Protein AF-A0A9N8K182-F1 (afdb_monomer_lite)

Radius of gyration: 30.55 Å; chains: 1; bounding box: 62×59×94 Å

pLDDT: mean 74.66, std 21.63, range [28.75, 97.12]

Organism: NCBI:txid2773714

Structure (mmCIF, N/CA/C/O backbone):
data_AF-A0A9N8K182-F1
#
_entry.id   AF-A0A9N8K182-F1
#
loop_
_atom_site.group_PDB
_atom_site.id
_atom_site.type_symbol
_atom_site.label_atom_id
_atom_site.label_alt_id
_atom_site.label_comp_id
_atom_site.label_asym_id
_atom_site.label_entity_id
_atom_site.label_seq_id
_atom_site.pdbx_PDB_ins_code
_atom_site.Cartn_x
_atom_site.Cartn_y
_atom_site.Cartn_z
_atom_site.occupancy
_atom_site.B_iso_or_equiv
_atom_site.auth_seq_id
_atom_site.auth_comp_id
_atom_site.auth_asym_id
_atom_site.auth_atom_id
_atom_site.pdbx_PDB_model_num
ATOM 1 N N . MET A 1 1 ? 34.445 -25.645 -55.937 1.00 39.97 1 MET A N 1
ATOM 2 C CA . MET A 1 1 ? 35.126 -24.345 -56.123 1.00 39.97 1 MET A CA 1
ATOM 3 C C . MET A 1 1 ? 34.094 -23.319 -56.564 1.00 39.97 1 MET A C 1
ATOM 5 O O . MET A 1 1 ? 33.182 -23.713 -57.274 1.00 39.97 1 MET A O 1
ATOM 9 N N . LEU A 1 2 ? 34.293 -22.061 -56.147 1.00 37.31 2 LEU A N 1
ATOM 10 C CA . LEU A 1 2 ? 33.486 -20.841 -56.355 1.00 37.31 2 LEU A CA 1
ATOM 11 C C . LEU A 1 2 ? 32.397 -20.542 -55.307 1.00 37.31 2 LEU A C 1
ATOM 13 O O . LEU A 1 2 ? 31.215 -20.822 -55.455 1.00 37.31 2 LEU A O 1
ATOM 17 N N . THR A 1 3 ? 32.888 -19.908 -54.243 1.00 40.84 3 THR A N 1
ATOM 18 C CA . THR A 1 3 ? 32.262 -18.841 -53.453 1.00 40.84 3 THR A CA 1
ATOM 19 C C . THR A 1 3 ? 31.632 -17.744 -54.318 1.00 40.84 3 THR A C 1
ATOM 21 O O . THR A 1 3 ? 32.256 -17.325 -55.290 1.00 40.84 3 THR A O 1
ATOM 24 N N . SER A 1 4 ? 30.501 -17.179 -53.883 1.00 43.41 4 SER A N 1
ATOM 25 C CA . SER A 1 4 ? 30.328 -15.718 -53.860 1.00 43.41 4 SER A CA 1
ATOM 26 C C . SER A 1 4 ? 29.138 -15.309 -52.994 1.00 43.41 4 SER A C 1
ATOM 28 O O . SER A 1 4 ? 27.995 -15.669 -53.261 1.00 43.41 4 SER A O 1
ATOM 30 N N . ALA A 1 5 ? 29.450 -14.555 -51.943 1.00 44.00 5 ALA A N 1
ATOM 31 C CA . ALA A 1 5 ? 28.513 -13.780 -51.150 1.00 44.00 5 ALA A CA 1
ATOM 32 C C . ALA A 1 5 ? 28.085 -12.534 -51.943 1.00 44.00 5 ALA A C 1
ATOM 34 O O . ALA A 1 5 ? 28.912 -11.929 -52.624 1.00 44.00 5 ALA A O 1
ATOM 35 N N . ALA A 1 6 ? 26.824 -12.124 -51.817 1.00 47.59 6 ALA A N 1
ATOM 36 C CA . ALA A 1 6 ? 26.372 -10.811 -52.257 1.00 47.59 6 ALA A CA 1
ATOM 37 C C . ALA A 1 6 ? 25.622 -10.124 -51.113 1.00 47.59 6 ALA A C 1
ATOM 39 O O . ALA A 1 6 ? 24.755 -10.694 -50.455 1.00 47.59 6 ALA A O 1
ATOM 40 N N . THR A 1 7 ? 26.079 -8.911 -50.858 1.00 50.62 7 THR A N 1
ATOM 41 C CA . THR A 1 7 ? 25.869 -8.051 -49.704 1.00 50.62 7 THR A CA 1
ATOM 42 C C . THR A 1 7 ? 24.590 -7.216 -49.784 1.00 50.62 7 THR A C 1
ATOM 44 O O . THR A 1 7 ? 24.064 -6.940 -50.857 1.00 50.62 7 THR A O 1
ATOM 47 N N . PHE A 1 8 ? 24.164 -6.780 -48.599 1.00 41.72 8 PHE A N 1
ATOM 48 C CA . PHE A 1 8 ? 23.136 -5.794 -48.262 1.00 41.72 8 PHE A CA 1
ATOM 49 C C . PHE A 1 8 ? 22.995 -4.584 -49.204 1.00 41.72 8 PHE A C 1
ATOM 51 O O . PHE A 1 8 ? 23.981 -3.990 -49.634 1.00 41.72 8 PHE A O 1
ATOM 58 N N . SER A 1 9 ? 21.753 -4.111 -49.354 1.00 40.81 9 SER A N 1
ATOM 59 C CA . SER A 1 9 ? 21.425 -2.688 -49.541 1.00 40.81 9 SER A CA 1
ATOM 60 C C . SER A 1 9 ? 20.006 -2.406 -49.030 1.00 40.81 9 SER A C 1
ATOM 62 O O . SER A 1 9 ? 19.021 -2.605 -49.734 1.00 40.81 9 SER A O 1
ATOM 64 N N . LEU A 1 10 ? 19.912 -1.967 -47.771 1.00 40.12 10 LEU A N 1
ATOM 65 C CA . LEU A 1 10 ? 18.719 -1.358 -47.178 1.00 40.12 10 LEU A CA 1
ATOM 66 C C . LEU A 1 10 ? 18.728 0.133 -47.538 1.00 40.12 10 LEU A C 1
ATOM 68 O O . LEU A 1 10 ? 19.527 0.897 -47.000 1.00 40.12 10 LEU A O 1
ATOM 72 N N . LEU A 1 11 ? 17.861 0.541 -48.463 1.00 43.84 11 LEU A N 1
ATOM 73 C CA . LEU A 1 11 ? 17.613 1.950 -48.764 1.00 43.84 11 LEU A CA 1
ATOM 74 C C . LEU A 1 11 ? 16.575 2.500 -47.781 1.00 43.84 11 LEU A C 1
ATOM 76 O O . LEU A 1 11 ? 15.385 2.207 -47.879 1.00 43.84 11 LEU A O 1
ATOM 80 N N . ALA A 1 12 ? 17.047 3.305 -46.831 1.00 37.75 12 ALA A N 1
ATOM 81 C CA . ALA A 1 12 ? 16.221 4.159 -45.992 1.00 37.75 12 ALA A CA 1
ATOM 82 C C . ALA A 1 12 ? 15.742 5.368 -46.812 1.00 37.75 12 ALA A C 1
ATOM 84 O O . ALA A 1 12 ? 16.551 6.181 -47.259 1.00 37.75 12 ALA A O 1
ATOM 85 N N . SER A 1 13 ? 14.429 5.494 -47.010 1.00 38.22 13 SER A N 1
ATOM 86 C CA . SER A 1 13 ? 13.810 6.711 -47.538 1.00 38.22 13 SER A CA 1
ATOM 87 C C . SER A 1 13 ? 13.359 7.574 -46.361 1.00 38.22 13 SER A C 1
ATOM 89 O O . SER A 1 13 ? 12.417 7.227 -45.651 1.00 38.22 13 SER A O 1
ATOM 91 N N . MET A 1 14 ? 14.071 8.676 -46.126 1.00 39.22 14 MET A N 1
ATOM 92 C CA . MET A 1 14 ? 13.625 9.761 -45.256 1.00 39.22 14 MET A CA 1
ATOM 93 C C . MET A 1 14 ? 12.966 10.819 -46.142 1.00 39.22 14 MET A C 1
ATOM 95 O O . MET A 1 14 ? 13.650 11.464 -46.935 1.00 39.22 14 MET A O 1
ATOM 99 N N . ALA A 1 15 ? 11.652 10.996 -46.024 1.00 41.59 15 ALA A N 1
ATOM 100 C CA . ALA A 1 15 ? 10.949 12.139 -46.597 1.00 41.59 15 ALA A CA 1
ATOM 101 C C . ALA A 1 15 ? 10.527 13.071 -45.457 1.00 41.59 15 ALA A C 1
ATOM 103 O O . ALA A 1 15 ? 9.829 12.669 -44.527 1.00 41.59 15 ALA A O 1
ATOM 104 N N . ALA A 1 16 ? 11.040 14.297 -45.522 1.00 38.47 16 ALA A N 1
ATOM 105 C CA . ALA A 1 16 ? 10.861 15.351 -44.542 1.00 38.47 16 ALA A CA 1
ATOM 106 C C . ALA A 1 16 ? 9.470 16.004 -44.618 1.00 38.47 16 ALA A C 1
ATOM 108 O O . ALA A 1 16 ? 8.786 15.974 -45.639 1.00 38.47 16 ALA A O 1
ATOM 109 N N . ALA A 1 17 ? 9.110 16.606 -43.489 1.00 34.34 17 ALA A N 1
ATOM 110 C CA . ALA A 1 17 ? 7.866 17.283 -43.171 1.00 34.34 17 ALA A CA 1
ATOM 111 C C . ALA A 1 17 ? 7.482 18.423 -44.133 1.00 34.34 17 ALA A C 1
ATOM 113 O O . ALA A 1 17 ? 8.319 19.231 -44.531 1.00 34.34 17 ALA A O 1
ATOM 114 N N . ALA A 1 18 ? 6.179 18.546 -44.398 1.00 35.34 18 ALA A N 1
ATOM 115 C CA . ALA A 1 18 ? 5.560 19.773 -44.884 1.00 35.34 18 ALA A CA 1
ATOM 116 C C . ALA A 1 18 ? 4.906 20.493 -43.694 1.00 35.34 18 ALA A C 1
ATOM 118 O O . ALA A 1 18 ? 3.993 19.967 -43.058 1.00 35.34 18 ALA A O 1
ATOM 119 N N . ALA A 1 19 ? 5.410 21.684 -43.379 1.00 33.78 19 ALA A N 1
ATOM 120 C CA . ALA A 1 19 ? 4.859 22.572 -42.367 1.00 33.78 19 ALA A CA 1
ATOM 121 C C . ALA A 1 19 ? 3.597 23.268 -42.903 1.00 33.78 19 ALA A C 1
ATOM 123 O O . ALA A 1 19 ? 3.654 23.947 -43.927 1.00 33.78 19 ALA A O 1
ATOM 124 N N . VAL A 1 20 ? 2.474 23.143 -42.195 1.00 31.42 20 VAL A N 1
ATOM 125 C CA . VAL A 1 20 ? 1.304 24.014 -42.371 1.00 31.42 20 VAL A CA 1
ATOM 126 C C . VAL A 1 20 ? 1.375 25.083 -41.284 1.00 31.42 20 VAL A C 1
ATOM 128 O O . VAL A 1 20 ? 1.134 24.810 -40.112 1.00 31.42 20 VAL A O 1
ATOM 131 N N . GLN A 1 21 ? 1.762 26.300 -41.668 1.00 37.97 21 GLN A N 1
ATOM 132 C CA . GLN A 1 21 ? 1.673 27.484 -40.816 1.00 37.97 21 GLN A CA 1
ATOM 133 C C . GLN A 1 21 ? 0.276 28.098 -40.935 1.00 37.97 21 GLN A C 1
ATOM 135 O O . GLN A 1 21 ? -0.005 28.799 -41.900 1.00 37.97 21 GLN A O 1
ATOM 140 N N . THR A 1 22 ? -0.554 27.899 -39.915 1.00 34.19 22 THR A N 1
ATOM 141 C CA . THR A 1 22 ? -1.569 28.874 -39.482 1.00 34.19 22 THR A CA 1
ATOM 142 C C . THR A 1 22 ? -1.806 28.666 -37.985 1.00 34.19 22 THR A C 1
ATOM 144 O O . THR A 1 22 ? -2.497 27.712 -37.625 1.00 34.19 22 THR A O 1
ATOM 147 N N . PRO A 1 23 ? -1.241 29.491 -37.085 1.00 38.25 23 PRO A N 1
ATOM 148 C CA . PRO A 1 23 ? -1.643 29.455 -35.688 1.00 38.25 23 PRO A CA 1
ATOM 149 C C . PRO A 1 23 ? -3.050 30.054 -35.580 1.00 38.25 23 PRO A C 1
ATOM 151 O O . PRO A 1 23 ? -3.255 31.233 -35.870 1.00 38.25 23 PRO A O 1
ATOM 154 N N . GLN A 1 24 ? -4.031 29.238 -35.191 1.00 35.66 24 GLN A N 1
ATOM 155 C CA . GLN A 1 24 ? -5.298 29.770 -34.704 1.00 35.66 24 GLN A CA 1
ATOM 156 C C . GLN A 1 24 ? -5.023 30.526 -33.403 1.00 35.66 24 GLN A C 1
ATOM 158 O O . GLN A 1 24 ? -4.407 30.004 -32.476 1.00 35.66 24 GLN A O 1
ATOM 163 N N . GLN A 1 25 ? -5.445 31.784 -33.379 1.00 34.16 25 GLN A N 1
ATOM 164 C CA . GLN A 1 25 ? -5.372 32.668 -32.229 1.00 34.16 25 GLN A CA 1
ATOM 165 C C . GLN A 1 25 ? -6.262 32.095 -31.119 1.00 34.16 25 GLN A C 1
ATOM 167 O O . GLN A 1 25 ? -7.485 32.061 -31.255 1.00 34.16 25 GLN A O 1
ATOM 172 N N . LEU A 1 26 ? -5.641 31.589 -30.052 1.00 28.75 26 LEU A N 1
ATOM 173 C CA . LEU A 1 26 ? -6.352 31.034 -28.906 1.00 28.75 26 LEU A CA 1
ATOM 174 C C . LEU A 1 26 ? -6.934 32.190 -28.083 1.00 28.75 26 LEU A C 1
ATOM 176 O O . LEU A 1 26 ? -6.225 33.121 -27.699 1.00 28.75 26 LEU A O 1
ATOM 180 N N . LEU A 1 27 ? -8.250 32.138 -27.892 1.00 31.20 27 LEU A N 1
ATOM 181 C CA . LEU A 1 27 ? -9.024 33.045 -27.054 1.00 31.20 27 LEU A CA 1
ATOM 182 C C . LEU A 1 27 ? -8.486 33.027 -25.619 1.00 31.20 27 LEU A C 1
ATOM 184 O O . LEU A 1 27 ? -8.246 31.967 -25.047 1.00 31.20 27 LEU A O 1
ATOM 188 N N . VAL A 1 28 ? -8.327 34.227 -25.064 1.00 40.28 28 VAL A N 1
ATOM 189 C CA . VAL A 1 28 ? -7.987 34.502 -23.667 1.00 40.28 28 VAL A CA 1
ATOM 190 C C . VAL A 1 28 ? -8.905 33.707 -22.733 1.00 40.28 28 VAL A C 1
ATOM 192 O O . VAL A 1 28 ? -10.124 33.866 -22.787 1.00 40.28 28 VAL A O 1
ATOM 195 N N . GLN A 1 29 ? -8.317 32.900 -21.852 1.00 34.41 29 GLN A N 1
ATOM 196 C CA . GLN A 1 29 ? -8.940 32.496 -20.596 1.00 34.41 29 GLN A CA 1
ATOM 197 C C . GLN A 1 29 ? -8.034 32.953 -19.456 1.00 34.41 29 GLN A C 1
ATOM 199 O O . GLN A 1 29 ? -6.994 32.357 -19.189 1.00 34.41 29 GLN A O 1
ATOM 204 N N . ASP A 1 30 ? -8.451 34.041 -18.809 1.00 37.00 30 ASP A N 1
ATOM 205 C CA . ASP A 1 30 ? -8.067 34.361 -17.439 1.00 37.00 30 ASP A CA 1
ATOM 206 C C . ASP A 1 30 ? -8.660 33.282 -16.524 1.00 37.00 30 ASP A C 1
ATOM 208 O O . ASP A 1 30 ? -9.803 33.354 -16.079 1.00 37.00 30 ASP A O 1
ATOM 212 N N . ALA A 1 31 ? -7.872 32.245 -16.287 1.00 37.69 31 ALA A N 1
ATOM 213 C CA . ALA A 1 31 ? -7.931 31.433 -15.090 1.00 37.69 31 ALA A CA 1
ATOM 214 C C . ALA A 1 31 ? -6.478 31.087 -14.789 1.00 37.69 31 ALA A C 1
ATOM 216 O O . ALA A 1 31 ? -5.822 30.404 -15.576 1.00 37.69 31 ALA A O 1
ATOM 217 N N . THR A 1 32 ? -5.944 31.617 -13.695 1.00 44.97 32 THR A N 1
ATOM 218 C CA . THR A 1 32 ? -4.599 31.308 -13.213 1.00 44.97 32 THR A CA 1
ATOM 219 C C . THR A 1 32 ? -4.591 29.858 -12.731 1.00 44.97 32 THR A C 1
ATOM 221 O O . THR A 1 32 ? -4.657 29.579 -11.541 1.00 44.97 32 THR A O 1
ATOM 224 N N . ILE A 1 33 ? -4.581 28.909 -13.668 1.00 46.41 33 ILE A N 1
ATOM 225 C CA . ILE A 1 33 ? -4.287 27.511 -13.382 1.00 46.41 33 ILE A CA 1
ATOM 226 C C . ILE A 1 33 ? -2.858 27.519 -12.833 1.00 46.41 33 ILE A C 1
ATOM 228 O O . ILE A 1 33 ? -1.970 28.030 -13.531 1.00 46.41 33 ILE A O 1
ATOM 232 N N . PRO A 1 34 ? -2.603 27.015 -11.610 1.00 54.41 34 PRO A N 1
ATOM 233 C CA . PRO A 1 34 ? -1.243 26.867 -11.122 1.00 54.41 34 PRO A CA 1
ATOM 234 C C . PRO A 1 34 ? -0.515 25.943 -12.095 1.00 54.41 34 PRO A C 1
ATOM 236 O O . PRO A 1 34 ? -0.718 24.732 -12.135 1.00 54.41 34 PRO A O 1
ATOM 239 N N . THR A 1 35 ? 0.274 26.549 -12.977 1.00 54.84 35 THR A N 1
ATOM 240 C CA . THR A 1 35 ? 1.025 25.813 -13.979 1.00 54.84 35 THR A CA 1
ATOM 241 C C . THR A 1 35 ? 2.219 25.238 -13.249 1.00 54.84 35 THR A C 1
ATOM 243 O O . THR A 1 35 ? 3.128 25.971 -12.858 1.00 54.84 35 THR A O 1
ATOM 246 N N . ILE A 1 36 ? 2.187 23.931 -13.010 1.00 61.62 36 ILE A N 1
ATOM 247 C CA . ILE A 1 36 ? 3.278 23.227 -12.346 1.00 61.62 36 ILE A CA 1
ATOM 248 C C . ILE A 1 36 ? 4.496 23.344 -13.248 1.00 61.62 36 ILE A C 1
ATOM 250 O O . ILE A 1 36 ? 4.494 22.886 -14.395 1.00 61.62 36 ILE A O 1
ATOM 254 N N . ASN A 1 37 ? 5.538 23.990 -12.740 1.00 61.47 37 ASN A N 1
ATOM 255 C CA . ASN A 1 37 ? 6.778 24.095 -13.476 1.00 61.47 37 ASN A CA 1
ATOM 256 C C . ASN A 1 37 ? 7.479 22.733 -13.441 1.00 61.47 37 ASN A C 1
ATOM 258 O O . ASN A 1 37 ? 8.213 22.440 -12.506 1.00 61.47 37 ASN A O 1
ATOM 262 N N . GLN A 1 38 ? 7.266 21.907 -14.468 1.00 61.66 38 GLN A N 1
ATOM 263 C CA . GLN A 1 38 ? 7.827 20.552 -14.576 1.00 61.66 38 GLN A CA 1
ATOM 264 C C . GLN A 1 38 ? 9.366 20.496 -14.476 1.00 61.66 38 GLN A C 1
ATOM 266 O O . GLN A 1 38 ? 9.931 19.411 -14.374 1.00 61.66 38 GLN A O 1
ATOM 271 N N . THR A 1 39 ? 10.065 21.640 -14.481 1.00 60.00 39 THR A N 1
ATOM 272 C CA . THR A 1 39 ? 11.509 21.715 -14.213 1.00 60.00 39 THR A CA 1
ATOM 273 C C . THR A 1 39 ? 11.890 21.423 -12.761 1.00 60.00 39 THR A C 1
ATOM 275 O O . THR A 1 39 ? 13.080 21.304 -12.484 1.00 60.00 39 THR A O 1
ATOM 278 N N . THR A 1 40 ? 10.935 21.368 -11.828 1.00 68.44 40 THR A N 1
ATOM 279 C CA . THR A 1 40 ? 11.200 21.052 -10.414 1.00 68.44 40 THR A CA 1
ATOM 280 C C . THR A 1 40 ? 11.490 19.576 -10.179 1.00 68.44 40 THR A C 1
ATOM 282 O O . THR A 1 40 ? 12.119 19.237 -9.184 1.00 68.44 40 THR A O 1
ATOM 285 N N . PHE A 1 41 ? 11.067 18.700 -11.090 1.00 82.25 41 PHE A N 1
ATOM 286 C CA . PHE A 1 41 ? 11.187 17.263 -10.904 1.00 82.25 41 PHE A CA 1
ATOM 287 C C . PHE A 1 41 ? 12.431 16.682 -11.570 1.00 82.25 41 PHE A C 1
ATOM 289 O O . PHE A 1 41 ? 12.888 17.154 -12.619 1.00 82.25 41 PHE A O 1
ATOM 296 N N . ARG A 1 42 ? 12.959 15.590 -11.003 1.00 83.06 42 ARG A N 1
ATOM 297 C CA . ARG A 1 42 ? 14.050 14.843 -11.630 1.00 83.06 42 ARG A CA 1
ATOM 298 C C . ARG A 1 42 ? 13.605 14.358 -13.005 1.00 83.06 42 ARG A C 1
ATOM 300 O O . ARG A 1 42 ? 12.561 13.725 -13.133 1.00 83.06 42 ARG A O 1
ATOM 307 N N . LYS A 1 43 ? 14.412 14.610 -14.035 1.00 84.94 43 LYS A N 1
ATOM 308 C CA . LYS A 1 43 ? 14.126 14.155 -15.399 1.00 84.94 43 LYS A CA 1
ATOM 309 C C . LYS A 1 43 ? 14.744 12.786 -15.673 1.00 84.94 43 LYS A C 1
ATOM 311 O O . LYS A 1 43 ? 15.943 12.592 -15.455 1.00 84.94 43 LYS A O 1
ATOM 316 N N . PHE A 1 44 ? 13.956 11.859 -16.205 1.00 87.00 44 PHE A N 1
ATOM 317 C CA . PHE A 1 44 ? 14.409 10.538 -16.628 1.00 87.00 44 PHE A CA 1
ATOM 318 C C . PHE A 1 44 ? 14.593 10.491 -18.145 1.00 87.00 44 PHE A C 1
ATOM 320 O O . PHE A 1 44 ? 13.779 10.992 -18.917 1.00 87.00 44 PHE A O 1
ATOM 327 N N . ALA A 1 45 ? 15.651 9.819 -18.605 1.00 86.38 45 ALA A N 1
ATOM 328 C CA . ALA A 1 45 ? 15.976 9.749 -20.032 1.00 86.38 45 ALA A CA 1
ATOM 329 C C . ALA A 1 45 ? 14.862 9.113 -20.887 1.00 86.38 45 ALA A C 1
ATOM 331 O O . ALA A 1 45 ? 14.785 9.375 -22.088 1.00 86.38 45 ALA A O 1
ATOM 332 N N . ILE A 1 46 ? 14.017 8.265 -20.287 1.00 87.25 46 ILE A N 1
ATOM 333 C CA . ILE A 1 46 ? 12.908 7.595 -20.974 1.00 87.25 46 ILE A CA 1
ATOM 334 C C . ILE A 1 46 ? 11.699 8.503 -21.228 1.00 87.25 46 ILE A C 1
ATOM 336 O O . ILE A 1 46 ? 10.918 8.203 -22.126 1.00 87.25 46 ILE A O 1
ATOM 340 N N . GLU A 1 47 ? 11.566 9.621 -20.513 1.00 85.94 47 GLU A N 1
ATOM 341 C CA . GLU A 1 47 ? 10.460 10.577 -20.687 1.00 85.94 47 GLU A CA 1
ATOM 342 C C . GLU A 1 47 ? 10.530 11.299 -22.034 1.00 85.94 47 GLU A C 1
ATOM 344 O O . GLU A 1 47 ? 9.520 11.435 -22.718 1.00 85.94 47 GLU A O 1
ATOM 349 N N . ASP A 1 48 ? 11.738 11.646 -22.479 1.00 87.38 48 ASP A N 1
ATOM 350 C CA . ASP A 1 48 ? 11.972 12.313 -23.767 1.00 87.38 48 ASP A CA 1
ATOM 351 C C . ASP A 1 48 ? 11.934 11.357 -24.972 1.00 87.38 48 ASP A C 1
ATOM 353 O O . ASP A 1 48 ? 12.120 11.765 -26.124 1.00 87.38 48 ASP A O 1
ATOM 357 N N . MET A 1 49 ? 11.767 10.052 -24.742 1.00 91.00 49 MET A N 1
ATOM 358 C CA . MET A 1 49 ? 11.715 9.082 -25.829 1.00 91.00 49 MET A CA 1
ATOM 359 C C . MET A 1 49 ? 10.344 9.111 -26.506 1.00 91.00 49 MET A C 1
ATOM 361 O O . MET A 1 49 ? 9.306 9.085 -25.848 1.00 91.00 49 MET A O 1
ATOM 365 N N . SER A 1 50 ? 10.336 9.072 -27.841 1.00 92.31 50 SER A N 1
ATOM 366 C CA . SER A 1 50 ? 9.127 8.711 -28.585 1.00 92.31 50 SER A CA 1
ATOM 367 C C . SER A 1 50 ? 8.710 7.277 -28.251 1.00 92.31 50 SER A C 1
ATOM 369 O O . SER A 1 50 ? 9.545 6.460 -27.861 1.00 92.31 50 SER A O 1
ATOM 371 N N . ASP A 1 51 ? 7.445 6.924 -28.467 1.00 90.62 51 ASP A N 1
ATOM 372 C CA . ASP A 1 51 ? 6.942 5.590 -28.113 1.00 90.62 51 ASP A CA 1
ATOM 373 C C . ASP A 1 51 ? 7.696 4.449 -28.795 1.00 90.62 51 ASP A C 1
ATOM 375 O O . ASP A 1 51 ? 7.991 3.433 -28.167 1.00 90.62 51 ASP A O 1
ATOM 379 N N . ALA A 1 52 ? 8.066 4.619 -30.067 1.00 93.38 52 ALA A N 1
ATOM 380 C CA . ALA A 1 52 ? 8.866 3.631 -30.785 1.00 93.38 52 ALA A CA 1
ATOM 381 C C . ALA A 1 52 ? 10.255 3.456 -30.147 1.00 93.38 52 ALA A C 1
ATOM 383 O O . ALA A 1 52 ? 10.726 2.331 -29.973 1.00 93.38 52 ALA A O 1
ATOM 384 N N . LYS A 1 53 ? 10.892 4.566 -29.750 1.00 94.44 53 LYS A N 1
ATOM 385 C CA . LYS A 1 53 ? 12.200 4.552 -29.087 1.00 94.44 53 LYS A CA 1
ATOM 386 C C . LYS A 1 53 ? 12.105 3.945 -27.689 1.00 94.44 53 LYS A C 1
ATOM 388 O O . LYS A 1 53 ? 12.962 3.143 -27.329 1.00 94.44 53 LYS A O 1
ATOM 393 N N . PHE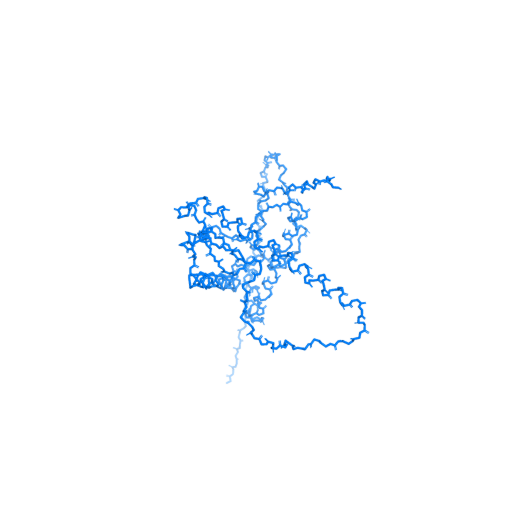 A 1 54 ? 11.051 4.265 -26.941 1.00 94.06 54 PHE A N 1
ATOM 394 C CA . PHE A 1 54 ? 10.788 3.678 -25.634 1.00 94.06 54 PHE A CA 1
ATOM 395 C C . PHE A 1 54 ? 10.580 2.167 -25.730 1.00 94.06 54 PHE A C 1
ATOM 397 O O . PHE A 1 54 ? 11.239 1.434 -25.007 1.00 94.06 54 PHE A O 1
ATOM 404 N N . ARG A 1 55 ? 9.742 1.675 -26.653 1.00 93.38 55 ARG A N 1
ATOM 405 C CA . ARG A 1 55 ? 9.509 0.228 -26.828 1.00 93.38 55 ARG A CA 1
ATOM 406 C C . ARG A 1 55 ? 10.792 -0.525 -27.181 1.00 93.38 55 ARG A C 1
ATOM 408 O O . ARG A 1 55 ? 11.046 -1.595 -26.631 1.00 93.38 55 ARG A O 1
ATOM 415 N N . LEU A 1 56 ? 11.619 0.044 -28.061 1.00 95.25 56 LEU A N 1
ATOM 416 C CA . LEU A 1 56 ? 12.922 -0.531 -28.393 1.00 95.25 56 LEU A CA 1
ATOM 417 C C . LEU A 1 56 ? 13.856 -0.545 -27.174 1.00 95.25 56 LEU A C 1
ATOM 419 O O . LEU A 1 56 ? 14.470 -1.570 -26.886 1.00 95.25 56 LEU A O 1
ATOM 423 N N . HIS A 1 57 ? 13.937 0.572 -26.444 1.00 94.44 57 HIS A N 1
ATOM 424 C CA . HIS A 1 57 ? 14.737 0.680 -25.226 1.00 94.44 57 HIS A CA 1
ATOM 425 C C . HIS A 1 57 ? 14.261 -0.298 -24.146 1.00 94.44 57 HIS A C 1
ATOM 427 O O . HIS A 1 57 ? 15.083 -0.969 -23.537 1.00 94.44 57 HIS A O 1
ATOM 433 N N . HIS A 1 58 ? 12.950 -0.402 -23.921 1.00 94.81 58 HIS A N 1
ATOM 434 C CA . HIS A 1 58 ? 12.310 -1.342 -22.998 1.00 94.81 58 HIS A CA 1
ATOM 435 C C . HIS A 1 58 ? 12.759 -2.771 -23.286 1.00 94.81 58 HIS A C 1
ATOM 437 O O . HIS A 1 58 ? 13.315 -3.429 -22.413 1.00 94.81 58 HIS A O 1
ATOM 443 N N . HIS A 1 59 ? 12.605 -3.219 -24.534 1.00 96.00 59 HIS A N 1
ATOM 444 C CA . HIS A 1 59 ? 13.007 -4.562 -24.938 1.00 96.00 59 HIS A CA 1
ATOM 445 C C . HIS A 1 59 ? 14.517 -4.790 -24.772 1.00 96.00 59 HIS A C 1
ATOM 447 O O . HIS A 1 59 ? 14.937 -5.811 -24.225 1.00 96.00 59 HIS A O 1
ATOM 453 N N . ALA A 1 60 ? 15.345 -3.842 -25.223 1.00 96.25 60 ALA A N 1
ATOM 454 C CA . ALA A 1 60 ? 16.799 -3.950 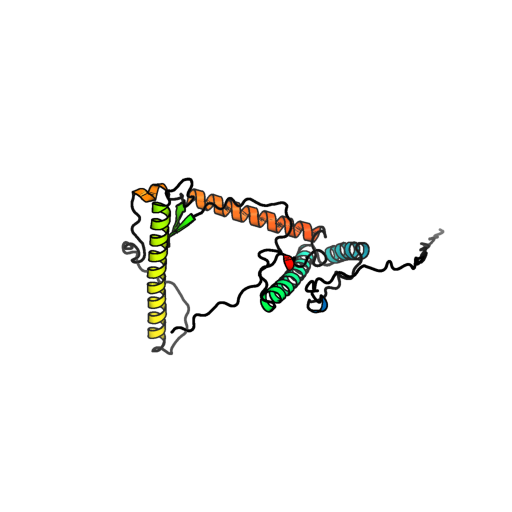-25.140 1.00 96.25 60 ALA A CA 1
ATOM 455 C C . ALA A 1 60 ? 17.301 -3.976 -23.686 1.00 96.25 60 ALA A C 1
ATOM 457 O O . ALA A 1 60 ? 18.086 -4.852 -23.329 1.00 96.25 60 ALA A O 1
ATOM 458 N N . ALA A 1 61 ? 16.819 -3.063 -22.840 1.00 94.50 61 ALA A N 1
ATOM 459 C CA . ALA A 1 61 ? 17.196 -2.970 -21.433 1.00 94.50 61 ALA A CA 1
ATOM 460 C C . ALA A 1 61 ? 16.732 -4.197 -20.640 1.00 94.50 61 ALA A C 1
ATOM 462 O O . ALA A 1 61 ? 17.528 -4.770 -19.901 1.00 94.50 61 ALA A O 1
ATOM 463 N N . LYS A 1 62 ? 15.489 -4.655 -20.850 1.00 95.88 62 LYS A N 1
ATOM 464 C CA . LYS A 1 62 ? 14.972 -5.883 -20.229 1.00 95.88 62 LYS A CA 1
ATOM 465 C C . LYS A 1 62 ? 15.818 -7.104 -20.607 1.00 95.88 62 LYS A C 1
ATOM 467 O O . LYS A 1 62 ? 16.179 -7.893 -19.742 1.00 95.88 62 LYS A O 1
ATOM 472 N N . THR A 1 63 ? 16.185 -7.231 -21.885 1.00 95.88 63 THR A N 1
ATOM 473 C CA . THR A 1 63 ? 17.027 -8.341 -22.371 1.00 95.88 63 THR A CA 1
ATOM 474 C C . THR A 1 63 ? 18.443 -8.290 -21.791 1.00 95.88 63 THR A C 1
ATOM 476 O O . THR A 1 63 ? 19.011 -9.329 -21.472 1.00 95.88 63 THR A O 1
ATOM 479 N N . LEU A 1 64 ? 19.022 -7.092 -21.658 1.00 96.69 64 LEU A N 1
ATOM 480 C CA . LEU A 1 64 ? 20.388 -6.907 -21.164 1.00 96.69 64 LEU A CA 1
ATOM 481 C C . LEU A 1 64 ? 20.511 -7.140 -19.652 1.00 96.69 64 LEU A C 1
ATOM 483 O O . LEU A 1 64 ? 21.503 -7.708 -19.205 1.00 96.69 64 LEU A O 1
ATOM 487 N N . LEU A 1 65 ? 19.538 -6.662 -18.874 1.00 95.12 65 LEU A N 1
ATOM 488 C CA . LEU A 1 65 ? 19.590 -6.656 -17.408 1.00 95.12 65 LEU A CA 1
ATOM 489 C C . LEU A 1 65 ? 19.000 -7.924 -16.773 1.00 95.12 65 LEU A C 1
ATOM 491 O O . LEU A 1 65 ? 19.338 -8.249 -15.634 1.00 95.12 65 LEU A O 1
ATOM 495 N N . GLY A 1 66 ? 18.126 -8.631 -17.494 1.00 95.06 66 GLY A N 1
ATOM 496 C CA . GLY A 1 66 ? 17.249 -9.646 -16.913 1.00 95.06 66 GLY A CA 1
ATOM 497 C C . GLY A 1 66 ? 16.031 -9.022 -16.222 1.00 95.06 66 GLY A C 1
ATOM 498 O O . GLY A 1 66 ? 15.996 -7.818 -15.965 1.00 95.06 66 GLY A O 1
ATOM 499 N N . GLU A 1 67 ? 15.008 -9.835 -15.948 1.00 96.19 67 GLU A N 1
ATOM 500 C CA . GLU A 1 67 ? 13.710 -9.342 -15.465 1.00 96.19 67 GLU A CA 1
ATOM 501 C C . GLU A 1 67 ? 13.793 -8.698 -14.077 1.00 96.19 67 GLU A C 1
ATOM 503 O O . GLU A 1 67 ? 13.323 -7.575 -13.923 1.00 96.19 67 GLU A O 1
ATOM 508 N N . ASP A 1 68 ? 14.456 -9.336 -13.109 1.00 95.81 68 ASP A N 1
ATOM 509 C CA . ASP A 1 68 ? 14.549 -8.826 -11.731 1.00 95.81 68 ASP A CA 1
ATOM 510 C C . ASP A 1 68 ? 15.282 -7.481 -11.655 1.00 95.81 68 ASP A C 1
ATOM 512 O O . ASP A 1 68 ? 14.810 -6.528 -11.036 1.00 95.81 68 ASP A O 1
ATOM 516 N N . SER A 1 69 ? 16.426 -7.371 -12.336 1.00 97.12 69 SER A N 1
ATOM 517 C CA . SER A 1 69 ? 17.198 -6.125 -12.392 1.00 97.12 69 SER A CA 1
ATOM 518 C C . SER A 1 69 ? 16.449 -5.029 -13.153 1.00 97.12 69 SER A C 1
ATOM 520 O O . SER A 1 69 ? 16.567 -3.850 -12.819 1.00 97.12 69 SER A O 1
ATOM 522 N N . TYR A 1 70 ? 15.687 -5.402 -14.187 1.00 96.00 70 TYR A N 1
ATOM 523 C CA . TYR A 1 70 ? 14.850 -4.466 -14.930 1.00 96.00 70 TYR A CA 1
ATOM 524 C C . TYR A 1 70 ? 13.695 -3.944 -14.073 1.00 96.00 70 TYR A C 1
ATOM 526 O O . TYR A 1 70 ? 13.460 -2.738 -14.053 1.00 96.00 70 TYR A O 1
ATOM 534 N N . LEU A 1 71 ? 13.012 -4.832 -13.345 1.00 96.19 71 LEU A N 1
ATOM 535 C CA . LEU A 1 71 ? 11.981 -4.472 -12.375 1.00 96.19 71 LEU A CA 1
ATOM 536 C C . LEU A 1 71 ? 12.541 -3.516 -11.330 1.00 96.19 71 LEU A C 1
ATOM 538 O O . LEU A 1 71 ? 12.016 -2.420 -11.192 1.00 96.19 71 LEU A O 1
ATOM 542 N N . LEU A 1 72 ? 13.657 -3.871 -10.686 1.00 96.25 72 LEU A N 1
ATOM 543 C CA . LEU A 1 72 ? 14.293 -3.022 -9.679 1.00 96.25 72 LEU A CA 1
ATOM 544 C C . LEU A 1 72 ? 14.610 -1.620 -10.219 1.00 96.25 72 LEU A C 1
ATOM 546 O O . LEU A 1 72 ? 14.332 -0.628 -9.551 1.00 96.25 72 LEU A O 1
ATOM 550 N N . LEU A 1 73 ? 15.165 -1.531 -11.435 1.00 94.12 73 LEU A N 1
ATOM 551 C CA . LEU A 1 73 ? 15.443 -0.248 -12.081 1.00 94.12 73 LEU A CA 1
ATOM 552 C C . LEU A 1 73 ? 14.164 0.577 -12.266 1.00 94.12 73 LEU A C 1
ATOM 554 O O . LEU A 1 73 ? 14.150 1.759 -11.940 1.00 94.12 73 LEU A O 1
ATOM 558 N N . ARG A 1 74 ? 13.105 -0.027 -12.814 1.00 94.06 74 ARG A N 1
ATOM 559 C CA . ARG A 1 74 ? 11.862 0.685 -13.135 1.00 94.06 74 ARG A CA 1
ATOM 560 C C . ARG A 1 74 ? 11.054 1.059 -11.904 1.00 94.06 74 ARG A C 1
ATOM 562 O O . ARG A 1 74 ? 10.535 2.168 -11.872 1.00 94.06 74 ARG A O 1
ATOM 569 N N . THR A 1 75 ? 10.993 0.187 -10.904 1.00 93.00 75 THR A N 1
ATOM 570 C CA . THR A 1 75 ? 10.386 0.491 -9.606 1.00 93.00 75 THR A CA 1
ATOM 571 C C . THR A 1 75 ? 11.112 1.663 -8.952 1.00 93.00 75 THR A C 1
ATOM 573 O O . THR A 1 75 ? 10.472 2.648 -8.627 1.00 93.00 75 THR A O 1
ATOM 576 N N . ALA A 1 76 ? 12.449 1.665 -8.912 1.00 92.94 76 ALA A N 1
ATOM 577 C CA . ALA A 1 76 ? 13.197 2.788 -8.341 1.00 92.94 76 ALA A CA 1
ATOM 578 C C . ALA A 1 76 ? 12.990 4.121 -9.093 1.00 92.94 76 ALA A C 1
ATOM 580 O O . ALA A 1 76 ? 13.032 5.190 -8.486 1.00 92.94 76 ALA A O 1
ATOM 581 N N . GLU A 1 77 ? 12.799 4.087 -10.417 1.00 93.31 77 GLU A N 1
ATOM 582 C CA . GLU A 1 77 ? 12.442 5.282 -11.193 1.00 93.31 77 GLU A CA 1
ATOM 583 C C . GLU A 1 77 ? 11.031 5.786 -10.844 1.00 93.31 77 GLU A C 1
ATOM 585 O O . GLU A 1 77 ? 10.851 6.993 -10.674 1.00 93.31 77 GLU A O 1
ATOM 590 N N . LEU A 1 78 ? 10.056 4.877 -10.724 1.00 91.12 78 LEU A N 1
ATOM 591 C CA . LEU A 1 78 ? 8.677 5.183 -10.330 1.00 91.12 78 LEU A CA 1
ATOM 592 C C . LEU A 1 78 ? 8.614 5.751 -8.911 1.00 91.12 78 LEU A C 1
ATOM 594 O O . LEU A 1 78 ? 8.088 6.846 -8.747 1.00 91.12 78 LEU A O 1
ATOM 598 N N . ASP A 1 79 ? 9.238 5.087 -7.939 1.00 90.81 79 ASP A N 1
ATOM 599 C CA . ASP A 1 79 ? 9.291 5.526 -6.540 1.00 90.81 79 ASP A CA 1
ATOM 600 C C . ASP A 1 79 ? 9.934 6.913 -6.420 1.00 90.81 79 ASP A C 1
ATOM 602 O O . ASP A 1 79 ? 9.462 7.779 -5.689 1.00 90.81 79 ASP A O 1
ATOM 606 N N . ALA A 1 80 ? 11.010 7.163 -7.176 1.00 90.69 80 ALA A N 1
ATOM 607 C CA . ALA A 1 80 ? 11.651 8.473 -7.197 1.00 90.69 80 ALA A CA 1
ATOM 608 C C . ALA A 1 80 ? 10.726 9.556 -7.773 1.00 90.69 80 ALA A C 1
ATOM 610 O O . ALA A 1 80 ? 10.691 10.665 -7.247 1.00 90.69 80 ALA A O 1
ATOM 611 N N . ARG A 1 81 ? 9.970 9.252 -8.838 1.00 89.94 81 ARG A N 1
ATOM 612 C CA . ARG A 1 81 ? 8.979 10.181 -9.402 1.00 89.94 81 ARG A CA 1
ATOM 613 C C . ARG A 1 81 ? 7.820 10.418 -8.433 1.00 89.94 81 ARG A C 1
ATOM 615 O O . ARG A 1 81 ? 7.379 11.554 -8.308 1.00 89.94 81 ARG A O 1
ATOM 622 N N . GLU A 1 82 ? 7.328 9.376 -7.780 1.00 88.38 82 GLU A N 1
ATOM 623 C CA . GLU A 1 82 ? 6.247 9.473 -6.803 1.00 88.38 82 GLU A CA 1
ATOM 624 C C . GLU A 1 82 ? 6.668 10.338 -5.611 1.00 88.38 82 GLU A C 1
ATOM 626 O O . GLU A 1 82 ? 5.972 11.288 -5.258 1.00 88.38 82 GLU A O 1
ATOM 631 N N . ASN A 1 83 ? 7.854 10.085 -5.055 1.00 89.25 83 ASN A N 1
ATOM 632 C CA . ASN A 1 83 ? 8.403 10.863 -3.951 1.00 89.25 83 ASN A CA 1
ATOM 633 C C . ASN A 1 83 ? 8.627 12.339 -4.323 1.00 89.25 83 ASN A C 1
ATOM 635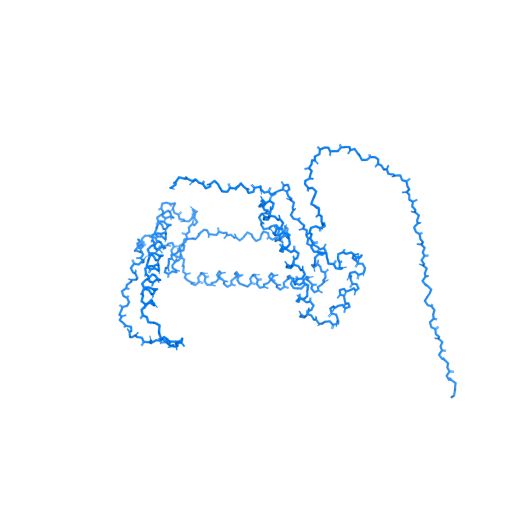 O O . ASN A 1 83 ? 8.309 13.220 -3.531 1.00 89.25 83 ASN A O 1
ATOM 639 N N . ASP A 1 84 ? 9.127 12.614 -5.532 1.00 89.75 84 ASP A N 1
ATOM 640 C CA . ASP A 1 84 ? 9.251 13.975 -6.070 1.00 89.75 84 ASP A CA 1
ATOM 641 C C . ASP A 1 84 ? 7.891 14.707 -6.065 1.00 89.75 84 ASP A C 1
ATOM 643 O O . ASP A 1 84 ? 7.810 15.887 -5.713 1.00 89.75 84 ASP A O 1
ATOM 647 N N . ILE A 1 85 ? 6.813 14.011 -6.442 1.00 88.12 85 ILE A N 1
ATOM 648 C CA . ILE A 1 85 ? 5.461 14.579 -6.462 1.00 88.12 85 ILE A CA 1
ATOM 649 C C . ILE A 1 85 ? 4.936 14.770 -5.039 1.00 88.12 85 ILE A C 1
ATOM 651 O O . ILE A 1 85 ? 4.461 15.859 -4.726 1.00 88.12 85 ILE A O 1
ATOM 655 N N . TRP A 1 86 ? 5.060 13.769 -4.164 1.00 88.00 86 TRP A N 1
ATOM 656 C CA . TRP A 1 86 ? 4.662 13.889 -2.759 1.00 88.00 86 TRP A CA 1
ATOM 657 C C . TRP A 1 86 ? 5.360 15.048 -2.057 1.00 88.00 86 TRP A C 1
ATOM 659 O O . TRP A 1 86 ? 4.710 15.833 -1.370 1.00 88.00 86 TRP A O 1
ATOM 669 N N . GLN A 1 87 ? 6.665 15.200 -2.278 1.00 88.38 87 GLN A N 1
ATOM 670 C CA . GLN A 1 87 ? 7.430 16.313 -1.739 1.00 88.38 87 GLN A CA 1
ATOM 671 C C . GLN A 1 87 ? 6.894 17.653 -2.249 1.00 88.38 87 GLN A C 1
ATOM 673 O O . GLN A 1 87 ? 6.695 18.570 -1.456 1.00 88.38 87 GLN A O 1
ATOM 678 N N . TYR A 1 88 ? 6.606 17.764 -3.548 1.00 88.38 88 TYR A N 1
ATOM 679 C CA . TYR A 1 88 ? 6.008 18.974 -4.104 1.00 88.38 88 TYR A CA 1
ATOM 680 C C . TYR A 1 88 ? 4.651 19.293 -3.466 1.00 88.38 88 TYR A C 1
ATOM 682 O O . TYR A 1 88 ? 4.408 20.445 -3.110 1.00 88.38 88 TYR A O 1
ATOM 690 N N . LEU A 1 89 ? 3.772 18.300 -3.309 1.00 88.06 89 LEU A N 1
ATOM 691 C CA . LEU A 1 89 ? 2.465 18.493 -2.675 1.00 88.06 89 LEU A CA 1
ATOM 692 C C . LEU A 1 89 ? 2.616 18.971 -1.233 1.00 88.06 89 LEU A C 1
ATOM 694 O O . LEU A 1 89 ? 2.014 19.972 -0.856 1.00 88.06 89 LEU A O 1
ATOM 698 N N . TRP A 1 90 ? 3.489 18.315 -0.470 1.00 86.19 90 TRP A N 1
ATOM 699 C CA . TRP A 1 90 ? 3.778 18.667 0.914 1.00 86.19 90 TRP A CA 1
ATOM 700 C C . TRP A 1 90 ? 4.323 20.094 1.054 1.00 86.19 90 TRP A C 1
ATOM 702 O O . TRP A 1 90 ? 3.808 20.880 1.844 1.00 86.19 90 TRP A O 1
ATOM 712 N N . GLU A 1 91 ? 5.329 20.462 0.256 1.00 87.75 91 GLU A N 1
ATOM 713 C CA . GLU A 1 91 ? 5.945 21.798 0.283 1.00 87.75 91 GLU A CA 1
ATOM 714 C C . GLU A 1 91 ? 4.981 22.919 -0.126 1.00 87.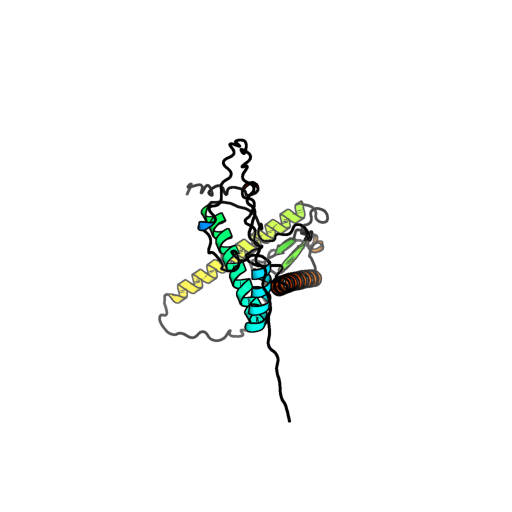75 91 GLU A C 1
ATOM 716 O O . GLU A 1 91 ? 5.184 24.074 0.248 1.00 87.75 91 GLU A O 1
ATOM 721 N N . ASN A 1 92 ? 3.946 22.591 -0.900 1.00 86.31 92 ASN A N 1
ATOM 722 C CA . ASN A 1 92 ? 2.944 23.543 -1.373 1.00 86.31 92 ASN A CA 1
ATOM 723 C C . ASN A 1 92 ? 1.606 23.423 -0.625 1.00 86.31 92 ASN A C 1
ATOM 725 O O . ASN A 1 92 ? 0.631 24.047 -1.047 1.00 86.31 92 ASN A O 1
ATOM 729 N N . GLU A 1 93 ? 1.573 22.669 0.480 1.00 87.44 93 GLU A N 1
ATOM 730 C CA . GLU A 1 93 ? 0.401 22.497 1.344 1.00 87.44 93 GLU A CA 1
ATOM 731 C C . GLU A 1 93 ? -0.823 21.934 0.596 1.00 87.44 93 GLU A C 1
ATOM 733 O O . GLU A 1 93 ? -1.954 22.336 0.855 1.00 87.44 93 GLU A O 1
ATOM 738 N N . TRP A 1 94 ? -0.617 21.025 -0.358 1.00 86.75 94 TRP A N 1
ATOM 739 C CA . TRP A 1 94 ? -1.699 20.362 -1.091 1.00 86.75 94 TRP A CA 1
ATOM 740 C C . TRP A 1 94 ? -1.975 18.971 -0.529 1.00 86.75 94 TRP A C 1
ATOM 742 O O . TRP A 1 94 ? -1.081 18.126 -0.502 1.00 86.75 94 TRP A O 1
ATOM 752 N N . ASP A 1 95 ? -3.224 18.717 -0.153 1.00 85.56 95 ASP A N 1
ATOM 753 C CA . ASP A 1 95 ? -3.748 17.380 0.103 1.00 85.56 95 ASP A CA 1
ATOM 754 C C . ASP A 1 95 ? -4.516 16.894 -1.130 1.00 85.56 95 ASP A C 1
ATOM 756 O O . ASP A 1 95 ? -5.570 17.418 -1.492 1.00 85.56 95 ASP A O 1
ATOM 760 N N . CYS A 1 96 ? -3.952 15.903 -1.814 1.00 82.12 96 CYS A N 1
ATOM 761 C CA . CYS A 1 96 ? -4.539 15.307 -3.010 1.00 82.12 96 CYS A CA 1
ATOM 762 C C . CYS A 1 96 ? -5.090 13.895 -2.759 1.00 82.12 96 CYS A C 1
ATOM 764 O O . CYS A 1 96 ? -5.374 13.189 -3.730 1.00 82.12 96 CYS A O 1
ATOM 766 N N . GLY A 1 97 ? -5.194 13.458 -1.496 1.00 80.00 97 GLY A N 1
ATOM 767 C CA . GLY A 1 97 ? -5.481 12.064 -1.160 1.00 80.00 97 GLY A CA 1
ATOM 768 C C . GLY A 1 97 ? -4.499 11.091 -1.827 1.00 80.00 97 GLY A C 1
ATOM 769 O O . GLY A 1 97 ? -3.389 11.466 -2.208 1.00 80.00 97 GLY A O 1
ATOM 770 N N . ASP A 1 98 ? -4.910 9.837 -2.022 1.00 71.38 98 ASP A N 1
ATOM 771 C CA . ASP A 1 98 ? -4.110 8.833 -2.737 1.00 71.38 98 ASP A CA 1
ATOM 772 C C . ASP A 1 98 ? -4.242 8.981 -4.265 1.00 71.38 98 ASP A C 1
ATOM 774 O O . ASP A 1 98 ? -4.768 8.126 -4.972 1.00 71.38 98 ASP A O 1
ATOM 778 N N . TRP A 1 99 ? -3.784 10.105 -4.807 1.00 72.50 99 TRP A N 1
ATOM 779 C CA . TRP A 1 99 ? -3.845 10.380 -6.245 1.00 72.50 99 TRP A CA 1
ATOM 780 C C . TRP A 1 99 ? -2.997 9.418 -7.098 1.00 72.50 99 TRP A C 1
ATOM 782 O O . TRP A 1 99 ? -3.254 9.270 -8.297 1.00 72.50 99 TRP A O 1
ATOM 792 N N . TYR A 1 100 ? -1.963 8.809 -6.504 1.00 64.19 100 TYR A N 1
ATOM 793 C CA . TYR A 1 100 ? -1.031 7.914 -7.192 1.00 64.19 100 TYR A CA 1
ATOM 794 C C . TYR A 1 100 ? -1.589 6.500 -7.347 1.00 64.19 100 TYR A C 1
ATOM 796 O O . TYR A 1 100 ? -1.210 5.795 -8.281 1.00 64.19 100 TYR A O 1
ATOM 804 N N . SER A 1 101 ? -2.574 6.115 -6.534 1.00 62.06 101 SER A N 1
ATOM 805 C CA . SER A 1 101 ? -3.331 4.873 -6.723 1.00 62.06 101 SER A CA 1
ATOM 806 C C . SER A 1 101 ? -4.190 4.822 -8.004 1.00 62.06 101 SER A C 1
ATOM 808 O O . SER A 1 101 ? -5.001 3.913 -8.165 1.00 62.06 101 SER A O 1
ATOM 810 N N . GLY A 1 102 ? -3.973 5.750 -8.945 1.00 48.91 102 GLY A N 1
ATOM 811 C CA . GLY A 1 102 ? -4.680 5.887 -10.210 1.00 48.91 102 GLY A CA 1
ATOM 812 C C . GLY A 1 102 ? -4.820 4.583 -10.989 1.00 48.91 102 GLY A C 1
ATOM 813 O O . GLY A 1 102 ? -3.867 4.084 -11.573 1.00 48.91 102 GLY A O 1
ATOM 814 N N . ASP A 1 103 ? -6.040 4.070 -11.028 1.00 41.06 103 ASP A N 1
ATOM 815 C CA . ASP A 1 103 ? -6.894 4.036 -12.211 1.00 41.06 103 ASP A CA 1
ATOM 816 C C . ASP A 1 103 ? -8.311 3.720 -11.712 1.00 41.06 103 ASP A C 1
ATOM 818 O O . ASP A 1 103 ? -8.502 2.808 -10.916 1.00 41.06 103 ASP A O 1
ATOM 822 N N . GLY A 1 104 ? -9.301 4.513 -12.129 1.00 43.50 104 GLY A N 1
ATOM 823 C CA . GLY A 1 104 ? -10.702 4.410 -11.701 1.00 43.50 104 GLY A CA 1
ATOM 824 C C . GLY A 1 104 ? -11.445 3.175 -12.218 1.00 43.50 104 GLY A C 1
ATOM 825 O O . GLY A 1 104 ? -12.515 3.328 -12.788 1.00 43.50 104 GLY A O 1
ATOM 826 N N . ASP A 1 105 ? -10.876 1.988 -12.035 1.00 42.66 105 ASP A N 1
ATOM 827 C CA . ASP A 1 105 ? -11.480 0.678 -12.281 1.00 42.66 105 ASP A CA 1
ATOM 828 C C . ASP A 1 105 ? -10.887 -0.321 -11.279 1.00 42.66 105 ASP A C 1
ATOM 830 O O . ASP A 1 105 ? -10.112 -1.204 -11.631 1.00 42.66 105 ASP A O 1
ATOM 834 N N . GLU A 1 106 ? -11.186 -0.094 -10.010 1.00 46.34 106 GLU A N 1
ATOM 835 C CA . GLU A 1 106 ? -11.238 -1.046 -8.898 1.00 46.34 106 GLU A CA 1
ATOM 836 C C . GLU A 1 106 ? -11.359 -0.138 -7.668 1.00 46.34 106 GLU A C 1
ATOM 838 O O . GLU A 1 106 ? -10.493 -0.098 -6.796 1.00 46.34 106 GLU A O 1
ATOM 843 N N . ASP A 1 107 ? -12.492 0.574 -7.583 1.00 45.72 107 ASP A N 1
ATOM 844 C CA . ASP A 1 107 ? -13.196 0.601 -6.307 1.00 45.72 107 ASP A CA 1
ATOM 845 C C . ASP A 1 107 ? -13.439 -0.888 -5.980 1.00 45.72 107 ASP A C 1
ATOM 847 O O . ASP A 1 107 ? -14.510 -1.451 -6.213 1.00 45.72 107 ASP A O 1
ATOM 851 N N . GLU A 1 108 ? -12.403 -1.588 -5.497 1.00 48.72 108 GLU A N 1
ATOM 852 C CA . GLU A 1 108 ? -12.629 -2.477 -4.383 1.00 48.72 108 GLU A CA 1
ATOM 853 C C . GLU A 1 108 ? -13.313 -1.538 -3.400 1.00 48.72 108 GLU A C 1
ATOM 855 O O . GLU A 1 108 ? -12.671 -0.722 -2.742 1.00 48.72 108 GLU A O 1
ATOM 860 N N . ASP A 1 109 ? -14.649 -1.565 -3.420 1.00 44.94 109 ASP A N 1
ATOM 861 C CA . ASP A 1 109 ? -15.460 -1.362 -2.241 1.00 44.94 109 ASP A CA 1
ATOM 862 C C . ASP A 1 109 ? -14.836 -2.316 -1.221 1.00 44.94 109 ASP A C 1
ATOM 864 O O . ASP A 1 109 ? -15.284 -3.447 -1.022 1.00 44.94 109 ASP A O 1
ATOM 868 N N . ASP A 1 110 ? -13.712 -1.893 -0.647 1.00 51.75 110 ASP A N 1
ATOM 869 C CA . ASP A 1 110 ? -13.132 -2.434 0.547 1.00 51.75 110 ASP A CA 1
ATOM 870 C C . ASP A 1 110 ? -14.232 -2.071 1.517 1.00 51.75 110 ASP A C 1
ATOM 872 O O . ASP A 1 110 ? -14.355 -0.917 1.932 1.00 51.75 110 ASP A O 1
ATOM 876 N N . HIS A 1 111 ? -15.201 -2.988 1.633 1.00 54.56 111 HIS A N 1
ATOM 877 C CA . HIS A 1 111 ? -16.422 -2.807 2.382 1.00 54.56 111 HIS A CA 1
ATOM 878 C C . HIS A 1 111 ? -15.942 -2.597 3.799 1.00 54.56 111 HIS A C 1
ATOM 880 O O . HIS A 1 111 ? -15.731 -3.554 4.543 1.00 54.56 111 HIS A O 1
ATOM 886 N N . TYR A 1 112 ? -15.666 -1.338 4.119 1.00 65.62 112 TYR A N 1
ATOM 887 C CA . TYR A 1 112 ? -15.024 -0.958 5.344 1.00 65.62 112 TYR A CA 1
ATOM 888 C C . TYR A 1 112 ? -16.071 -1.209 6.404 1.00 65.62 112 TYR A C 1
ATOM 890 O O . TYR A 1 112 ? -16.980 -0.411 6.618 1.00 65.62 112 TYR A O 1
ATOM 898 N N . THR A 1 113 ? -16.002 -2.394 6.995 1.00 77.19 113 THR A N 1
ATOM 899 C CA . THR A 1 113 ? -16.794 -2.754 8.153 1.00 77.19 113 THR A CA 1
ATOM 900 C C . THR A 1 113 ? -16.119 -2.060 9.325 1.00 77.19 113 THR A C 1
ATOM 902 O O . THR A 1 113 ? -14.981 -2.434 9.651 1.00 77.19 113 THR A O 1
ATOM 905 N N . PRO A 1 114 ? -16.748 -1.041 9.934 1.00 88.81 114 PRO A N 1
ATOM 906 C CA . PRO A 1 114 ? -16.159 -0.373 11.078 1.00 88.81 114 PRO A CA 1
ATOM 907 C C . PRO A 1 114 ? -15.919 -1.401 12.186 1.00 88.81 114 PRO A C 1
ATOM 909 O O . PRO A 1 114 ? -16.761 -2.261 12.445 1.00 88.81 114 PRO A O 1
ATOM 912 N N . LYS A 1 115 ? -14.746 -1.339 12.814 1.00 93.38 115 LYS A N 1
ATOM 913 C CA . LYS A 1 115 ? -14.301 -2.294 13.836 1.00 93.38 115 LYS A CA 1
ATOM 914 C C . LYS A 1 115 ? -13.707 -1.540 15.013 1.00 93.38 115 LYS A C 1
ATOM 916 O O . LYS A 1 115 ? -12.887 -0.645 14.818 1.00 93.38 115 LYS A O 1
ATOM 921 N N . VAL A 1 116 ? -14.054 -1.953 16.230 1.00 93.69 116 VAL A N 1
ATOM 922 C CA . VAL A 1 116 ? -13.398 -1.471 17.452 1.00 93.69 116 VAL A CA 1
ATOM 923 C C . VAL A 1 116 ? -12.340 -2.479 17.878 1.00 93.69 116 VAL A C 1
ATOM 925 O O . VAL A 1 116 ? -12.642 -3.632 18.193 1.00 93.69 116 VAL A O 1
ATOM 928 N N . TYR A 1 117 ? -11.089 -2.030 17.905 1.00 92.75 117 TYR A N 1
ATOM 929 C CA . TYR A 1 117 ? -9.938 -2.834 18.303 1.00 92.75 117 TYR A CA 1
ATOM 930 C C . TYR A 1 117 ? -9.610 -2.591 19.775 1.00 92.75 117 TYR A C 1
ATOM 932 O O . TYR A 1 117 ? -9.391 -1.453 20.187 1.00 92.75 117 TYR A O 1
ATOM 940 N N . MET A 1 118 ? -9.542 -3.660 20.564 1.00 92.25 118 MET A N 1
ATOM 941 C CA . MET A 1 118 ? -9.121 -3.615 21.965 1.00 92.25 118 MET A CA 1
ATOM 942 C C . MET A 1 118 ? -7.621 -3.886 22.100 1.00 92.25 118 MET A C 1
ATOM 944 O O . MET A 1 118 ? -6.995 -4.535 21.257 1.00 92.25 118 MET A O 1
ATOM 948 N N . SER A 1 119 ? -7.027 -3.446 23.208 1.00 86.00 119 SER A N 1
ATOM 949 C CA . SER A 1 119 ? -5.580 -3.567 23.435 1.00 86.00 119 SER A CA 1
ATOM 950 C C . SER A 1 119 ? -5.108 -5.010 23.660 1.00 86.00 119 SER A C 1
ATOM 952 O O . SER A 1 119 ? -3.908 -5.294 23.558 1.00 86.00 119 SER A O 1
ATOM 954 N N . ASP A 1 120 ? -6.023 -5.921 23.988 1.00 85.62 120 ASP A N 1
ATOM 955 C CA . ASP A 1 120 ? -5.763 -7.352 24.156 1.00 85.62 120 ASP A CA 1
ATOM 956 C C . ASP A 1 120 ? -5.994 -8.182 22.885 1.00 85.62 120 ASP A C 1
ATOM 958 O O . ASP A 1 120 ? -5.836 -9.400 22.923 1.00 85.62 120 ASP A O 1
ATOM 962 N N . GLY A 1 121 ? -6.304 -7.530 21.760 1.00 86.06 121 GLY A N 1
ATOM 963 C CA . GLY A 1 121 ? -6.500 -8.176 20.463 1.00 86.06 121 GLY A CA 1
ATOM 964 C C . GLY A 1 121 ? -7.937 -8.612 20.188 1.00 86.06 121 GLY A C 1
ATOM 965 O O . GLY A 1 121 ? -8.204 -9.123 19.105 1.00 86.06 121 GLY A O 1
ATOM 966 N N . ARG A 1 122 ? -8.878 -8.395 21.119 1.00 92.31 122 ARG A N 1
ATOM 967 C CA . ARG A 1 122 ? -10.308 -8.547 20.821 1.00 92.31 122 ARG A CA 1
ATOM 968 C C . ARG A 1 122 ? -10.731 -7.492 19.802 1.00 92.31 122 ARG A C 1
ATOM 970 O O . ARG A 1 122 ? -10.359 -6.326 19.932 1.00 92.31 122 ARG A O 1
ATOM 977 N N . VAL A 1 123 ? -11.540 -7.891 18.828 1.00 94.31 123 VAL A N 1
ATOM 978 C CA . VAL A 1 123 ? -12.099 -6.981 17.824 1.00 94.31 123 VAL A CA 1
ATOM 979 C C . VAL A 1 123 ? -13.606 -7.119 17.836 1.00 94.31 123 VAL A C 1
ATOM 981 O O . VAL A 1 123 ? -14.125 -8.233 17.784 1.00 94.31 123 VAL A O 1
ATOM 984 N N . PHE A 1 124 ? -14.300 -5.996 17.929 1.00 95.12 124 PHE A N 1
ATOM 985 C CA . PHE A 1 124 ? -15.752 -5.946 17.931 1.00 95.12 124 PHE A CA 1
ATOM 986 C C . PHE A 1 124 ? -16.254 -5.337 16.629 1.00 95.12 124 PHE A C 1
ATOM 988 O O . PHE A 1 124 ? -15.642 -4.406 16.100 1.00 95.12 124 PHE A O 1
ATOM 995 N N . ASP A 1 125 ? -17.368 -5.871 16.137 1.00 93.69 125 ASP A N 1
ATOM 996 C CA . ASP A 1 125 ? -18.136 -5.245 15.069 1.00 93.69 125 ASP A CA 1
ATOM 997 C C . ASP A 1 125 ? -18.645 -3.879 15.549 1.00 93.69 125 ASP A C 1
ATOM 999 O O . ASP A 1 125 ? -19.071 -3.726 16.699 1.00 93.69 125 ASP A O 1
ATOM 1003 N N . ALA A 1 126 ? -18.553 -2.886 14.676 1.00 93.38 126 ALA A N 1
ATOM 1004 C CA . ALA A 1 126 ? -19.027 -1.535 14.910 1.00 93.38 126 ALA A CA 1
ATOM 1005 C C . ALA A 1 126 ? -19.817 -0.995 13.712 1.00 93.38 126 ALA A C 1
ATOM 1007 O O . ALA A 1 126 ? -19.960 0.217 13.571 1.00 93.38 126 ALA A O 1
ATOM 1008 N N . ASP A 1 127 ? -20.352 -1.868 12.852 1.00 92.25 127 ASP A N 1
ATOM 1009 C CA . ASP A 1 127 ? -21.309 -1.450 11.831 1.00 92.25 127 ASP A CA 1
ATOM 1010 C C . ASP A 1 127 ? -22.621 -0.983 12.501 1.00 92.25 127 ASP A C 1
ATOM 1012 O O . ASP A 1 127 ? -23.310 -1.782 13.147 1.00 92.25 127 ASP A O 1
ATOM 1016 N N . PRO A 1 128 ? -23.040 0.288 12.326 1.00 91.25 128 PRO A N 1
ATOM 1017 C CA . PRO A 1 128 ? -24.295 0.793 12.886 1.00 91.25 128 PRO A CA 1
ATOM 1018 C C . PRO A 1 128 ? -25.550 0.052 12.394 1.00 91.25 128 PRO A C 1
ATOM 1020 O O . PRO A 1 128 ? -26.634 0.223 12.958 1.00 91.25 128 PRO A O 1
ATOM 1023 N N . LYS A 1 129 ? -25.442 -0.751 11.324 1.00 91.31 129 LYS A N 1
ATOM 1024 C CA . LYS A 1 129 ? -26.533 -1.596 10.816 1.00 91.31 129 LYS A CA 1
ATOM 1025 C C . LYS A 1 129 ? -26.755 -2.845 11.670 1.00 91.31 129 LYS A C 1
ATOM 1027 O O . LYS A 1 129 ? -27.892 -3.312 11.751 1.00 91.31 129 LYS A O 1
ATOM 1032 N N . SER A 1 130 ? -25.700 -3.397 12.270 1.00 89.81 130 SER A N 1
ATOM 1033 C CA . SER A 1 130 ? -25.731 -4.624 13.079 1.00 89.81 130 SER A CA 1
ATOM 1034 C C . SER A 1 130 ? -25.644 -4.332 14.578 1.00 89.81 130 SER A C 1
ATOM 1036 O O . SER A 1 130 ? -26.224 -5.068 15.382 1.00 89.81 130 SER A O 1
ATOM 1038 N N . VAL A 1 131 ? -24.961 -3.249 14.959 1.00 93.62 131 VAL A N 1
ATOM 1039 C CA . VAL A 1 131 ? -24.656 -2.897 16.347 1.00 93.62 131 VAL A CA 1
ATOM 1040 C C . VAL A 1 131 ? -25.330 -1.575 16.733 1.00 93.62 131 VAL A C 1
ATOM 1042 O O . VAL A 1 131 ? -25.153 -0.563 16.058 1.00 93.62 131 VAL A O 1
ATOM 1045 N N . PRO A 1 132 ? -26.100 -1.525 17.839 1.00 95.19 132 PRO A N 1
ATOM 1046 C CA . PRO A 1 132 ? -26.677 -0.272 18.318 1.00 95.19 132 PRO A CA 1
ATOM 1047 C C . PRO A 1 132 ? -25.596 0.764 18.655 1.00 95.19 132 PRO A C 1
ATOM 1049 O O . PRO A 1 132 ? -24.653 0.443 19.376 1.00 95.19 132 PRO A O 1
ATOM 1052 N N . GLN A 1 133 ? -25.791 2.026 18.251 1.00 94.38 133 GLN A N 1
ATOM 1053 C CA . GLN A 1 133 ? -24.809 3.108 18.451 1.00 94.38 133 GLN A CA 1
ATOM 1054 C C . GLN A 1 133 ? -24.321 3.238 19.902 1.00 94.38 133 GLN A C 1
ATOM 1056 O O . GLN A 1 133 ? -23.134 3.378 20.152 1.00 94.38 133 GLN A O 1
ATOM 1061 N N . GLN A 1 134 ? -25.218 3.090 20.880 1.00 93.69 134 GLN A N 1
ATOM 1062 C CA . GLN A 1 134 ? -24.860 3.131 22.305 1.00 93.69 134 GLN A CA 1
ATOM 1063 C C . GLN A 1 134 ? -23.819 2.072 22.716 1.00 93.69 134 GLN A C 1
ATOM 1065 O O . GLN A 1 134 ? -23.075 2.277 23.672 1.00 93.69 134 GLN A O 1
ATOM 1070 N N . VAL A 1 135 ? -23.798 0.924 22.029 1.00 94.06 135 VAL A N 1
ATOM 1071 C CA . VAL A 1 135 ? -22.832 -0.154 22.262 1.00 94.06 135 VAL A CA 1
ATOM 1072 C C . VAL A 1 135 ? -21.510 0.185 21.589 1.00 94.06 135 VAL A C 1
ATOM 1074 O O . VAL A 1 135 ? -20.472 0.011 22.220 1.00 94.06 135 VAL A O 1
ATOM 1077 N N . ILE A 1 136 ? -21.554 0.720 20.364 1.00 93.94 136 ILE A N 1
ATOM 1078 C CA . ILE A 1 136 ? -20.373 1.205 19.636 1.00 93.94 136 ILE A CA 1
ATOM 1079 C C . ILE A 1 136 ? -19.644 2.256 20.482 1.00 93.94 136 ILE A C 1
ATOM 1081 O O . ILE A 1 136 ? -18.502 2.030 20.875 1.00 93.94 136 ILE A O 1
ATOM 1085 N N . ASP A 1 137 ? -20.344 3.316 20.896 1.00 94.69 137 ASP A N 1
ATOM 1086 C CA . ASP A 1 137 ? -19.781 4.399 21.713 1.00 94.69 137 ASP A CA 1
ATOM 1087 C C . ASP A 1 137 ? -19.189 3.880 23.038 1.00 94.69 137 ASP A C 1
ATOM 1089 O O . ASP A 1 137 ? -18.213 4.417 23.568 1.00 94.69 137 ASP A O 1
ATOM 1093 N N . ALA A 1 138 ? -19.811 2.857 23.634 1.00 94.06 138 ALA A N 1
ATOM 1094 C CA . ALA A 1 138 ? -19.324 2.258 24.870 1.00 94.06 138 ALA A CA 1
ATOM 1095 C C . ALA A 1 138 ? -18.049 1.433 24.641 1.00 94.06 138 ALA A C 1
ATOM 1097 O O . ALA A 1 138 ? -17.125 1.514 25.449 1.00 94.06 138 ALA A O 1
ATOM 1098 N N . LEU A 1 139 ? -17.988 0.658 23.556 1.00 94.81 139 LEU A N 1
ATOM 1099 C CA . LEU A 1 139 ? -16.810 -0.118 23.173 1.00 94.81 139 LEU A CA 1
ATOM 1100 C C . LEU A 1 139 ? -15.633 0.790 22.799 1.00 94.81 139 LEU A C 1
ATOM 1102 O O . LEU A 1 139 ? -14.514 0.526 23.234 1.00 94.81 139 LEU A O 1
ATOM 1106 N N . GLU A 1 140 ? -15.880 1.882 22.078 1.00 93.19 140 GLU A N 1
ATOM 1107 C CA . GLU A 1 140 ? -14.865 2.891 21.752 1.00 93.19 140 GLU A CA 1
ATOM 1108 C C . GLU A 1 140 ? -14.268 3.509 23.019 1.00 93.19 140 GLU A C 1
ATOM 1110 O O . GLU A 1 140 ? -13.054 3.468 23.214 1.00 93.19 140 GLU A O 1
ATOM 1115 N N . LYS A 1 141 ? -15.113 3.965 23.954 1.00 94.62 141 LYS A N 1
ATOM 1116 C CA . LYS A 1 141 ? -14.656 4.499 25.250 1.00 94.62 141 LYS A CA 1
ATOM 1117 C C . LYS A 1 141 ? -13.836 3.488 26.046 1.00 94.62 141 LYS A C 1
ATOM 1119 O O . LYS A 1 141 ? -12.863 3.862 26.705 1.00 94.62 141 LYS A O 1
ATOM 1124 N N . LEU A 1 142 ? -14.227 2.212 26.016 1.00 93.56 142 LEU A N 1
ATOM 1125 C CA . LEU A 1 142 ? -13.458 1.149 26.660 1.00 93.56 142 LEU A CA 1
ATOM 1126 C C . LEU A 1 142 ? -12.087 1.005 25.992 1.00 93.56 142 LEU A C 1
ATOM 1128 O O . LEU A 1 142 ? -11.084 1.048 26.704 1.00 93.56 142 LEU A O 1
ATOM 1132 N N . SER A 1 143 ? -12.025 0.918 24.661 1.00 92.94 143 SER A N 1
ATOM 1133 C CA . SER A 1 143 ? -10.766 0.834 23.908 1.00 92.94 143 SER A CA 1
ATOM 1134 C C . SER A 1 143 ? -9.833 2.018 24.195 1.00 92.94 143 SER A C 1
ATOM 1136 O O . SER A 1 143 ? -8.665 1.819 24.542 1.00 92.94 143 SER A O 1
ATOM 1138 N N . GLU A 1 144 ? -10.354 3.247 24.164 1.00 91.50 144 GLU A N 1
ATOM 1139 C CA . GLU A 1 144 ? -9.598 4.459 24.497 1.00 91.50 144 GLU A CA 1
ATOM 1140 C C . GLU A 1 144 ? -9.037 4.412 25.921 1.00 91.50 144 GLU A C 1
ATOM 1142 O O . GLU A 1 144 ? -7.875 4.763 26.159 1.00 91.50 144 GLU A O 1
ATOM 1147 N N . SER A 1 145 ? -9.847 3.952 26.880 1.00 90.81 145 SER A N 1
ATOM 1148 C CA . SER A 1 145 ? -9.420 3.820 28.271 1.00 90.81 145 SER A CA 1
ATOM 1149 C C . SER A 1 145 ? -8.304 2.783 28.433 1.00 90.81 145 SER A C 1
ATOM 1151 O O . SER A 1 145 ? -7.304 3.072 29.096 1.00 90.81 145 SER A O 1
ATOM 1153 N N . GLU A 1 146 ? -8.405 1.624 27.768 1.00 9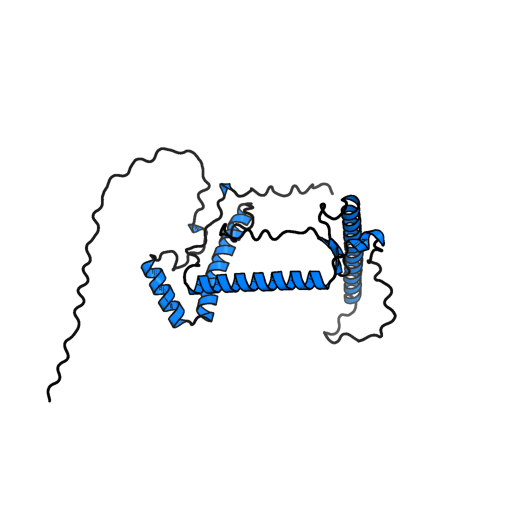0.69 146 GLU A N 1
ATOM 1154 C CA . GLU A 1 146 ? -7.351 0.605 27.774 1.00 90.69 146 GLU A CA 1
ATOM 1155 C C . GLU A 1 146 ? -6.058 1.164 27.181 1.00 90.69 146 GLU A C 1
ATOM 1157 O O . GLU A 1 146 ? -4.975 0.991 27.752 1.00 90.69 146 GLU A O 1
ATOM 1162 N N . TRP A 1 147 ? -6.166 1.871 26.052 1.00 86.69 147 TRP A N 1
ATOM 1163 C CA . TRP A 1 147 ? -5.020 2.445 25.360 1.00 86.69 147 TRP A CA 1
ATOM 1164 C C . TRP A 1 147 ? -4.327 3.510 26.210 1.00 86.69 147 TRP A C 1
ATOM 1166 O O . TRP A 1 147 ? -3.100 3.503 26.336 1.00 86.69 147 TRP A O 1
ATOM 1176 N N . LYS A 1 148 ? -5.101 4.377 26.874 1.00 89.06 148 LYS A N 1
ATOM 1177 C CA . LYS A 1 148 ? -4.574 5.398 27.784 1.00 89.06 148 LYS A CA 1
ATOM 1178 C C . LYS A 1 148 ? -3.814 4.774 28.954 1.00 89.06 148 LYS A C 1
ATOM 1180 O O . LYS A 1 148 ? -2.658 5.137 29.174 1.00 89.06 148 LYS A O 1
ATOM 1185 N N . VAL A 1 149 ? -4.411 3.805 29.650 1.00 89.81 149 VAL A N 1
ATOM 1186 C CA . VAL A 1 149 ? -3.765 3.130 30.792 1.00 89.81 149 VAL A CA 1
ATOM 1187 C C . VAL A 1 149 ? -2.528 2.355 30.334 1.00 89.81 149 VAL A C 1
ATOM 1189 O O . VAL A 1 149 ? -1.485 2.382 30.990 1.00 89.81 149 VAL A O 1
ATOM 1192 N N . ARG A 1 150 ? -2.593 1.684 29.180 1.00 86.12 150 ARG A N 1
ATOM 1193 C CA . ARG A 1 150 ? -1.445 0.972 28.607 1.00 86.12 150 ARG A CA 1
ATOM 1194 C C . ARG A 1 150 ? -0.300 1.923 28.266 1.00 86.12 150 AR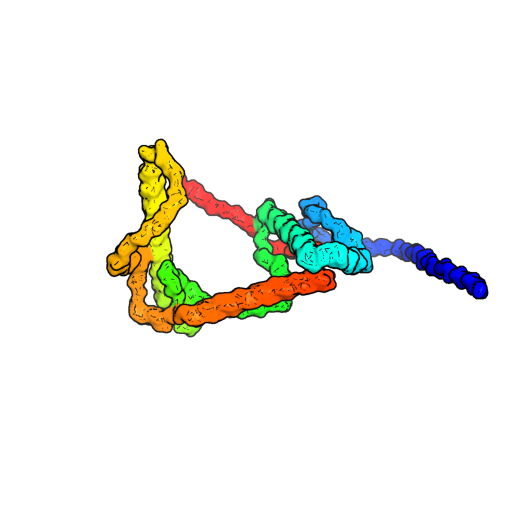G A C 1
ATOM 1196 O O . ARG A 1 150 ? 0.849 1.595 28.562 1.00 86.12 150 ARG A O 1
ATOM 1203 N N . ARG A 1 151 ? -0.601 3.083 27.680 1.00 87.44 151 ARG A N 1
ATOM 1204 C CA . ARG A 1 151 ? 0.379 4.128 27.365 1.00 87.44 151 ARG A CA 1
ATOM 1205 C C . ARG A 1 151 ? 1.013 4.700 28.631 1.00 87.44 151 ARG A C 1
ATOM 1207 O O . ARG A 1 151 ? 2.229 4.836 28.680 1.00 87.44 151 ARG A O 1
ATOM 1214 N N . GLU A 1 152 ? 0.225 4.967 29.671 1.00 87.88 152 GLU A N 1
ATOM 1215 C CA . GLU A 1 152 ? 0.732 5.411 30.979 1.00 87.88 152 GLU A CA 1
ATOM 1216 C C . GLU A 1 152 ? 1.688 4.374 31.586 1.00 87.88 152 GLU A C 1
ATOM 1218 O O . GLU A 1 152 ? 2.823 4.706 31.923 1.00 87.88 152 GLU A O 1
ATOM 1223 N N . LEU A 1 153 ? 1.304 3.094 31.602 1.00 85.81 153 LEU A N 1
ATOM 1224 C CA . LEU A 1 153 ? 2.168 2.007 32.077 1.00 85.81 153 LEU A CA 1
ATOM 1225 C C . LEU A 1 153 ? 3.445 1.844 31.236 1.00 85.81 153 LEU A C 1
ATOM 1227 O O . LEU A 1 153 ? 4.497 1.490 31.769 1.00 85.81 153 LEU A O 1
ATOM 1231 N N . GLN A 1 154 ? 3.374 2.051 29.919 1.00 84.75 154 GLN A N 1
ATOM 1232 C CA . GLN A 1 154 ? 4.552 2.033 29.047 1.00 84.75 154 GLN A CA 1
ATOM 1233 C C . GLN A 1 154 ? 5.484 3.210 29.340 1.00 84.75 154 GLN A C 1
ATOM 1235 O O . GLN A 1 154 ? 6.690 3.001 29.462 1.00 84.75 154 GLN A O 1
ATOM 1240 N N . ASN A 1 155 ? 4.933 4.410 29.520 1.00 85.50 155 ASN A N 1
ATOM 1241 C CA . ASN A 1 155 ? 5.694 5.601 29.882 1.00 85.50 155 ASN A CA 1
ATOM 1242 C C . ASN A 1 155 ? 6.371 5.434 31.245 1.00 85.50 155 ASN A C 1
ATOM 1244 O O . ASN A 1 155 ? 7.563 5.698 31.368 1.00 85.50 155 ASN A O 1
ATOM 1248 N N . GLU A 1 156 ? 5.663 4.915 32.250 1.00 85.50 156 GLU A N 1
ATOM 1249 C CA . GLU A 1 156 ? 6.249 4.586 33.553 1.00 85.50 156 GLU A CA 1
ATOM 1250 C C . GLU A 1 156 ? 7.397 3.582 33.422 1.00 85.50 156 GLU A C 1
ATOM 1252 O O . GLU A 1 156 ? 8.456 3.774 34.016 1.00 85.50 156 GLU A O 1
ATOM 1257 N N . ARG A 1 157 ? 7.228 2.518 32.625 1.00 83.75 157 ARG A N 1
ATOM 1258 C CA . ARG A 1 157 ? 8.298 1.536 32.377 1.00 83.75 157 ARG A CA 1
ATOM 1259 C C . ARG A 1 157 ? 9.511 2.173 31.712 1.00 83.75 157 ARG A C 1
ATOM 1261 O O . ARG A 1 157 ? 10.628 1.889 32.128 1.00 83.75 157 ARG A O 1
ATOM 1268 N N . TYR A 1 158 ? 9.295 3.018 30.709 1.00 80.56 158 TYR A N 1
ATOM 1269 C CA . TYR A 1 158 ? 10.363 3.711 29.996 1.00 80.56 158 TYR A CA 1
ATOM 1270 C C . TYR A 1 158 ? 11.119 4.681 30.916 1.00 80.56 158 TYR A C 1
ATOM 1272 O O . TYR A 1 158 ? 12.346 4.636 30.992 1.00 80.56 158 TYR A O 1
ATOM 1280 N N . CYS A 1 159 ? 10.397 5.493 31.691 1.00 81.81 159 CYS A N 1
ATOM 1281 C CA . CYS A 1 159 ? 10.987 6.413 32.661 1.00 81.81 159 CYS A CA 1
ATOM 1282 C C . CYS A 1 159 ? 11.733 5.668 33.777 1.00 81.81 159 CYS A C 1
ATOM 1284 O O . CYS A 1 159 ? 12.867 6.018 34.085 1.00 81.81 159 CYS A O 1
ATOM 1286 N N . ASN A 1 160 ? 11.155 4.603 34.340 1.00 77.56 160 ASN A N 1
ATOM 1287 C CA . ASN A 1 160 ? 11.801 3.814 35.393 1.00 77.56 160 ASN A CA 1
ATOM 1288 C C . ASN A 1 160 ? 13.032 3.045 34.884 1.00 77.56 160 ASN A C 1
ATOM 1290 O O . ASN A 1 160 ? 14.005 2.897 35.622 1.00 77.56 160 ASN A O 1
ATOM 1294 N N . ALA A 1 161 ? 13.023 2.577 33.631 1.00 68.25 161 ALA A N 1
ATOM 1295 C CA . ALA A 1 161 ? 14.201 1.979 33.006 1.00 68.25 161 ALA A CA 1
ATOM 1296 C C . ALA A 1 161 ? 15.322 3.017 32.835 1.00 68.25 161 ALA A C 1
ATOM 1298 O O . ALA A 1 161 ? 16.460 2.758 33.217 1.00 68.25 161 ALA A O 1
ATOM 1299 N N . ASN A 1 162 ? 14.999 4.223 32.362 1.00 58.44 162 ASN A N 1
ATOM 1300 C CA . ASN A 1 162 ? 15.987 5.286 32.165 1.00 58.44 162 ASN A CA 1
ATOM 1301 C C . ASN A 1 162 ? 16.528 5.879 33.478 1.00 58.44 162 ASN A C 1
ATOM 1303 O O . ASN A 1 162 ? 17.694 6.260 33.523 1.00 58.44 162 ASN A O 1
ATOM 1307 N N . VAL A 1 163 ? 15.741 5.900 34.560 1.00 55.97 163 VAL A N 1
ATOM 1308 C CA . VAL A 1 163 ? 16.210 6.303 35.905 1.00 55.97 163 VAL A CA 1
ATOM 1309 C C . VAL A 1 163 ? 17.196 5.284 36.491 1.00 55.97 163 VAL A C 1
ATOM 1311 O O . VAL A 1 163 ? 18.133 5.658 37.195 1.00 55.97 163 VAL A O 1
ATOM 1314 N N . ASN A 1 164 ? 17.040 4.000 36.166 1.00 51.25 164 ASN A N 1
ATOM 1315 C CA . ASN A 1 164 ? 17.963 2.959 36.620 1.00 51.25 164 ASN A CA 1
ATOM 1316 C C . ASN A 1 164 ? 19.237 2.859 35.761 1.00 51.25 164 ASN A C 1
ATOM 1318 O O . ASN A 1 164 ? 20.230 2.310 36.227 1.00 51.25 164 ASN A O 1
ATOM 1322 N N . HIS A 1 165 ? 19.250 3.423 34.548 1.00 47.66 165 HIS A N 1
ATOM 1323 C CA . HIS A 1 165 ? 20.434 3.446 33.679 1.00 47.66 165 HIS A CA 1
ATOM 1324 C C . HIS A 1 165 ? 21.369 4.645 33.906 1.00 47.66 165 HIS A C 1
ATOM 1326 O O . HIS A 1 165 ? 22.484 4.640 33.392 1.00 47.66 165 HIS A O 1
ATOM 1332 N N . THR A 1 166 ? 20.991 5.648 34.707 1.00 46.75 166 THR A N 1
ATOM 1333 C CA . THR A 1 166 ? 21.890 6.774 35.032 1.00 46.75 166 THR A CA 1
ATOM 1334 C C . THR A 1 166 ? 22.877 6.493 36.169 1.00 46.75 166 THR A C 1
ATOM 1336 O O . THR A 1 166 ? 23.718 7.346 36.441 1.00 46.75 166 THR A O 1
ATOM 1339 N N . ASN A 1 167 ? 22.819 5.318 36.811 1.00 47.38 167 ASN A N 1
ATOM 1340 C CA . ASN A 1 167 ? 23.718 4.967 37.920 1.00 47.38 167 ASN A CA 1
ATOM 1341 C C . ASN A 1 167 ? 24.723 3.845 37.630 1.00 47.38 167 ASN A C 1
ATOM 1343 O O . ASN A 1 167 ? 25.606 3.650 38.455 1.00 47.38 167 ASN A O 1
ATOM 1347 N N . ASP A 1 168 ? 24.666 3.169 36.481 1.00 42.00 168 ASP A N 1
ATOM 1348 C CA . ASP A 1 168 ? 25.647 2.133 36.136 1.00 42.00 168 ASP A CA 1
ATOM 1349 C C . ASP A 1 168 ? 26.238 2.386 34.750 1.00 42.00 168 ASP A C 1
ATOM 1351 O O . ASP A 1 168 ? 25.822 1.840 33.728 1.00 42.00 168 ASP A O 1
ATOM 1355 N N . ALA A 1 169 ? 27.273 3.222 34.736 1.00 45.28 169 ALA A N 1
ATOM 1356 C CA . ALA A 1 169 ? 28.280 3.198 33.692 1.00 45.28 169 ALA A CA 1
ATOM 1357 C C . ALA A 1 169 ? 29.189 1.973 33.895 1.00 45.28 169 ALA A C 1
ATOM 1359 O O . ALA A 1 169 ? 30.337 2.119 34.305 1.00 45.28 169 ALA A O 1
ATOM 1360 N N . SER A 1 170 ? 28.686 0.771 33.610 1.00 47.03 170 SER A N 1
ATOM 1361 C CA . SER A 1 170 ? 29.537 -0.332 33.151 1.00 47.03 170 SER A CA 1
ATOM 1362 C C . SER A 1 170 ? 28.738 -1.468 32.515 1.00 47.03 170 SER A C 1
ATOM 1364 O O . SER A 1 170 ? 27.812 -2.007 33.113 1.00 47.03 170 SER A O 1
ATOM 1366 N N . ASP A 1 171 ? 29.238 -1.849 31.344 1.00 37.66 171 ASP A N 1
ATOM 1367 C CA . ASP A 1 171 ? 29.086 -3.103 30.613 1.00 37.66 171 ASP A CA 1
ATOM 1368 C C . ASP A 1 171 ? 27.814 -3.380 29.798 1.00 37.66 171 ASP A C 1
ATOM 1370 O O . ASP A 1 171 ? 26.755 -3.807 30.256 1.00 37.66 171 ASP A O 1
ATOM 1374 N N . GLU A 1 172 ? 28.035 -3.227 28.491 1.00 47.09 172 GLU A N 1
ATOM 1375 C CA . GLU A 1 172 ? 27.406 -3.944 27.396 1.00 47.09 172 GLU A CA 1
ATOM 1376 C C . GLU A 1 172 ? 27.223 -5.440 27.708 1.00 47.09 172 GLU A C 1
ATOM 1378 O O . GLU A 1 172 ? 28.187 -6.178 27.880 1.00 47.09 172 GLU A O 1
ATOM 1383 N N . HIS A 1 173 ? 25.978 -5.917 27.661 1.00 37.88 173 HIS A N 1
ATOM 1384 C CA . HIS A 1 173 ? 25.643 -7.157 26.961 1.00 37.88 173 HIS A CA 1
ATOM 1385 C C . HIS A 1 173 ? 24.128 -7.250 26.734 1.00 37.88 173 HIS A C 1
ATOM 1387 O O . HIS A 1 173 ? 23.349 -7.638 27.603 1.00 37.88 173 HIS A O 1
ATOM 1393 N N . PHE A 1 174 ? 23.711 -6.953 25.501 1.00 45.00 174 PHE A N 1
ATOM 1394 C CA . PHE A 1 174 ? 22.470 -7.476 24.933 1.00 45.00 174 PHE A CA 1
ATOM 1395 C C . PHE A 1 174 ? 22.533 -9.009 24.973 1.00 45.00 174 PHE A C 1
ATOM 1397 O O . PHE A 1 174 ? 23.317 -9.622 24.247 1.00 45.00 174 PHE A O 1
ATOM 1404 N N . GLY A 1 175 ? 21.731 -9.655 25.822 1.00 37.59 175 GLY A N 1
ATOM 1405 C CA . GLY A 1 175 ? 21.777 -11.109 25.900 1.00 37.59 175 GLY A CA 1
ATOM 1406 C C . GLY A 1 175 ? 20.799 -11.754 26.870 1.00 37.59 175 GLY A C 1
ATOM 1407 O O . GLY A 1 175 ? 21.076 -11.860 28.056 1.00 37.59 175 GLY A O 1
ATOM 1408 N N . LYS A 1 176 ? 19.754 -12.346 26.281 1.00 37.53 176 LYS A N 1
ATOM 1409 C CA . LYS A 1 176 ? 18.888 -13.418 26.803 1.00 37.53 176 LYS A CA 1
ATOM 1410 C C . LYS A 1 176 ? 17.772 -12.996 27.758 1.00 37.53 176 LYS A C 1
ATOM 1412 O O . LYS A 1 176 ? 17.960 -12.791 28.952 1.00 37.53 176 LYS A O 1
ATOM 1417 N N . SER A 1 177 ? 16.557 -13.043 27.205 1.00 40.66 177 SER A N 1
ATOM 1418 C CA . SER A 1 177 ? 15.315 -13.191 27.956 1.00 40.66 177 SER A CA 1
ATOM 1419 C C . SER A 1 177 ? 15.441 -14.374 28.919 1.00 40.66 177 SER A C 1
ATOM 1421 O O . SER A 1 177 ? 15.440 -15.542 28.512 1.00 40.66 177 SER A O 1
ATOM 1423 N N . SER A 1 178 ? 15.561 -14.064 30.203 1.00 35.62 178 SER A N 1
ATOM 1424 C CA . SER A 1 178 ? 15.380 -15.041 31.262 1.00 35.62 178 SER A CA 1
ATOM 1425 C C . SER A 1 178 ? 13.929 -15.519 31.214 1.00 35.62 178 SER A C 1
ATOM 1427 O O . SER A 1 178 ? 13.001 -14.728 31.385 1.00 35.62 178 SER A O 1
ATOM 1429 N N . LYS A 1 179 ? 13.733 -16.811 30.923 1.00 47.75 179 LYS A N 1
ATOM 1430 C CA . LYS A 1 179 ? 12.484 -17.520 31.210 1.00 47.75 179 LYS A CA 1
ATOM 1431 C C . LYS A 1 179 ? 12.310 -17.502 32.725 1.00 47.75 179 LYS A C 1
ATOM 1433 O O . LYS A 1 179 ? 12.938 -18.300 33.412 1.00 47.75 179 LYS A O 1
ATOM 1438 N N . THR A 1 180 ? 11.492 -16.590 33.230 1.00 39.47 180 THR A N 1
ATOM 1439 C CA . THR A 1 180 ? 11.003 -16.642 34.605 1.00 39.47 180 THR A CA 1
ATOM 1440 C C . THR A 1 180 ? 9.609 -17.249 34.629 1.00 39.47 180 THR A C 1
ATOM 1442 O O . THR A 1 180 ? 8.764 -16.995 33.771 1.00 39.47 180 THR A O 1
ATOM 1445 N N . ASP A 1 181 ? 9.438 -18.130 35.604 1.00 37.22 181 ASP A N 1
ATOM 1446 C CA . ASP A 1 181 ? 8.317 -19.029 35.801 1.00 37.22 181 ASP A CA 1
ATOM 1447 C C . ASP A 1 181 ? 6.955 -18.326 35.791 1.00 37.22 181 ASP A C 1
ATOM 1449 O O . ASP A 1 181 ? 6.729 -17.315 36.464 1.00 37.22 181 ASP A O 1
ATOM 1453 N N . ALA A 1 182 ? 6.024 -18.908 35.034 1.00 43.88 182 ALA A N 1
ATOM 1454 C CA . ALA A 1 182 ? 4.646 -18.461 34.930 1.00 43.88 182 ALA A CA 1
ATOM 1455 C C . ALA A 1 182 ? 3.910 -18.660 36.267 1.00 43.88 182 ALA A C 1
ATOM 1457 O O . ALA A 1 182 ? 3.346 -19.718 36.547 1.00 43.88 182 ALA A O 1
ATOM 1458 N N . LYS A 1 183 ? 3.877 -17.608 37.090 1.00 42.16 183 LYS A N 1
ATOM 1459 C CA . LYS A 1 183 ? 2.743 -17.372 37.995 1.00 42.16 183 LYS A CA 1
ATOM 1460 C C . LYS A 1 183 ? 1.482 -17.153 37.146 1.00 42.16 183 LYS A C 1
ATOM 1462 O O . LYS A 1 183 ? 1.614 -16.631 36.037 1.00 42.16 183 LYS A O 1
ATOM 1467 N N . PRO A 1 184 ? 0.279 -17.518 37.634 1.00 42.09 184 PRO A N 1
ATOM 1468 C CA . PRO A 1 184 ? -0.957 -17.228 36.917 1.00 42.09 184 PRO A CA 1
ATOM 1469 C C . PRO A 1 184 ? -0.988 -15.727 36.650 1.00 42.09 184 PRO A C 1
ATOM 1471 O O . PRO A 1 184 ? -0.925 -14.923 37.583 1.00 42.09 184 PRO A O 1
ATOM 1474 N N . VAL A 1 185 ? -0.955 -15.368 35.369 1.00 53.25 185 VAL A N 1
ATOM 1475 C CA . VAL A 1 185 ? -0.919 -13.981 34.922 1.00 53.25 185 VAL A CA 1
ATOM 1476 C C . VAL A 1 185 ? -2.253 -13.383 35.343 1.00 53.25 185 VAL A C 1
ATOM 1478 O O . VAL A 1 185 ? -3.271 -13.630 34.705 1.00 53.25 185 VAL A O 1
ATOM 1481 N N . SER A 1 186 ? -2.259 -12.660 36.467 1.00 66.00 186 SER A N 1
ATOM 1482 C CA . SER A 1 186 ? -3.356 -11.757 36.800 1.00 66.00 186 SER A CA 1
ATOM 1483 C C . SER A 1 186 ? -3.620 -10.912 35.565 1.00 66.00 186 SER A C 1
ATOM 1485 O O . SER A 1 186 ? -2.649 -10.437 34.960 1.00 66.00 186 SER A O 1
ATOM 1487 N N . GLU A 1 187 ? -4.888 -10.754 35.189 1.00 62.56 187 GLU A N 1
ATOM 1488 C CA . GLU A 1 187 ? -5.224 -10.002 33.988 1.00 62.56 187 GLU A CA 1
ATOM 1489 C C . GLU A 1 187 ? -4.510 -8.642 33.992 1.00 62.56 187 GLU A C 1
ATOM 1491 O O . GLU A 1 187 ? -4.316 -8.040 35.059 1.00 62.56 187 GLU A O 1
ATOM 1496 N N . PRO A 1 188 ? -4.020 -8.184 32.830 1.00 73.50 188 PRO A N 1
ATOM 1497 C CA . PRO A 1 188 ? -3.241 -6.963 32.781 1.00 73.50 188 PRO A CA 1
ATOM 1498 C C . PRO A 1 188 ? -4.059 -5.801 33.347 1.00 73.50 188 PRO A C 1
ATOM 1500 O O . PRO A 1 188 ? -5.209 -5.629 32.972 1.00 73.50 188 PRO A O 1
ATOM 1503 N N . LYS A 1 189 ? -3.460 -4.965 34.204 1.00 77.31 189 LYS A N 1
ATOM 1504 C CA . LYS A 1 189 ? -4.156 -3.832 34.852 1.00 77.31 189 LYS A CA 1
ATOM 1505 C C . LYS A 1 189 ? -4.808 -2.835 33.880 1.00 77.31 189 LYS A C 1
ATOM 1507 O O . LYS A 1 189 ? -5.641 -2.048 34.302 1.00 77.31 189 LYS A O 1
ATOM 1512 N N . TRP A 1 190 ? -4.379 -2.830 32.620 1.00 79.06 190 TRP A N 1
ATOM 1513 C CA . TRP A 1 190 ? -4.931 -1.987 31.560 1.00 79.06 190 TRP A CA 1
ATOM 1514 C C . TRP A 1 190 ? -6.145 -2.601 30.858 1.00 79.06 190 TRP A C 1
ATOM 1516 O O . TRP A 1 190 ? -6.778 -1.906 30.077 1.00 79.06 190 TRP A O 1
ATOM 1526 N N . LYS A 1 191 ? -6.441 -3.887 31.078 1.00 86.00 191 LYS A N 1
ATOM 1527 C CA . LYS A 1 191 ? -7.531 -4.596 30.411 1.00 86.00 191 LYS A CA 1
ATOM 1528 C C . LYS A 1 191 ? -8.856 -4.176 31.036 1.00 86.00 191 LYS A C 1
ATOM 1530 O O . LYS A 1 191 ? -9.044 -4.319 32.243 1.00 86.00 191 LYS A O 1
ATOM 1535 N N . ALA A 1 192 ? -9.763 -3.674 30.213 1.00 82.19 192 ALA A N 1
ATOM 1536 C CA . ALA A 1 192 ? -11.097 -3.305 30.632 1.00 82.19 192 ALA A CA 1
ATOM 1537 C C . ALA A 1 192 ? -12.018 -4.532 30.612 1.00 82.19 192 ALA A C 1
ATOM 1539 O O . ALA A 1 192 ? -11.992 -5.366 29.692 1.00 82.19 192 ALA A O 1
ATOM 1540 N N . GLU A 1 193 ? -12.863 -4.624 31.636 1.00 86.25 193 GLU A N 1
ATOM 1541 C CA . GLU A 1 193 ? -13.942 -5.602 31.689 1.00 86.25 193 GLU A CA 1
ATOM 1542 C C . GLU A 1 193 ? -15.034 -5.185 30.699 1.00 86.25 193 GLU A C 1
ATOM 1544 O O . GLU A 1 193 ? -15.664 -4.137 30.838 1.00 86.25 193 GLU A O 1
ATOM 1549 N N . VAL A 1 194 ? -15.236 -6.004 29.666 1.00 88.12 194 VAL A N 1
ATOM 1550 C CA . VAL A 1 194 ? -16.275 -5.768 28.660 1.00 88.12 194 VAL A CA 1
ATOM 1551 C C . VAL A 1 194 ? -17.569 -6.428 29.142 1.00 88.12 194 VAL A C 1
ATOM 1553 O O . VAL A 1 194 ? -17.539 -7.620 29.459 1.00 88.12 194 VAL A O 1
ATOM 1556 N N . PRO A 1 195 ? -18.702 -5.703 29.183 1.00 91.06 195 PRO A N 1
ATOM 1557 C CA . PRO A 1 195 ? -19.992 -6.278 29.547 1.00 91.06 195 PRO A CA 1
ATOM 1558 C C . PRO A 1 195 ? -20.349 -7.506 28.700 1.00 91.06 195 PRO A C 1
ATOM 1560 O O . PRO A 1 195 ? -20.193 -7.484 27.480 1.00 91.06 195 PRO A O 1
ATOM 1563 N N . GLU A 1 196 ? -20.908 -8.549 29.323 1.00 90.06 196 GLU A N 1
ATOM 1564 C CA . GLU A 1 196 ? -21.281 -9.798 28.630 1.00 90.06 196 GLU A CA 1
ATOM 1565 C C . GLU A 1 196 ? -22.210 -9.559 27.431 1.00 90.06 196 GLU A C 1
ATOM 1567 O O . GLU A 1 196 ? -22.095 -10.221 26.404 1.00 90.06 196 GLU A O 1
ATOM 1572 N N . GLN A 1 197 ? -23.086 -8.555 27.534 1.00 90.56 197 GLN A N 1
ATOM 1573 C CA . GLN A 1 197 ? -24.011 -8.154 26.471 1.00 90.56 197 GLN A CA 1
ATOM 1574 C C . GLN A 1 197 ? -23.296 -7.693 25.195 1.00 90.56 197 GLN A C 1
ATOM 1576 O O . GLN A 1 197 ? -23.875 -7.761 24.118 1.00 90.56 197 GLN A O 1
ATOM 1581 N N . TYR A 1 198 ? -22.056 -7.208 25.299 1.00 91.69 198 TYR A N 1
ATOM 1582 C CA . TYR A 1 198 ? -21.291 -6.715 24.152 1.00 91.69 198 TYR A CA 1
ATOM 1583 C C . TYR A 1 198 ? -20.459 -7.822 23.503 1.00 91.69 198 TYR A C 1
ATOM 1585 O O . TYR A 1 198 ? -20.070 -7.701 22.345 1.00 91.69 198 TYR A O 1
ATOM 1593 N N . LEU A 1 199 ? -20.240 -8.940 24.207 1.00 92.38 199 LEU A N 1
ATOM 1594 C CA . LEU A 1 199 ? -19.496 -10.089 23.684 1.00 92.38 199 LEU A CA 1
ATOM 1595 C C . LEU A 1 199 ? -20.179 -10.740 22.477 1.00 92.38 199 LEU A C 1
ATOM 1597 O O . LEU A 1 199 ? -19.507 -11.404 21.696 1.00 92.38 199 LEU A O 1
ATOM 1601 N N . GLN A 1 200 ? -21.482 -10.521 22.283 1.00 92.81 200 GLN A N 1
ATOM 1602 C CA . GLN A 1 200 ? -22.190 -10.990 21.089 1.00 92.81 200 GLN A CA 1
ATOM 1603 C C . GLN A 1 200 ? -21.706 -10.323 19.788 1.00 92.81 200 GLN A C 1
ATOM 1605 O O . GLN A 1 200 ? -21.929 -10.876 18.717 1.00 92.81 200 GLN A O 1
ATOM 1610 N N . TYR A 1 201 ? -21.048 -9.163 19.884 1.00 93.94 201 TYR A N 1
ATOM 1611 C CA . TYR A 1 201 ? -20.469 -8.434 18.749 1.00 93.94 201 TYR A CA 1
ATOM 1612 C C . TYR A 1 201 ? -18.971 -8.711 18.576 1.00 93.94 201 TYR A C 1
ATOM 1614 O O . TYR A 1 201 ? -18.318 -8.088 17.743 1.00 93.94 201 TYR A O 1
ATOM 1622 N N . LEU A 1 202 ? -18.400 -9.619 19.377 1.00 94.38 202 LEU A N 1
ATOM 1623 C CA . LEU A 1 202 ? -17.005 -10.017 19.246 1.00 94.38 202 LEU A CA 1
ATOM 1624 C C . LEU A 1 202 ? -16.815 -10.787 17.935 1.00 94.38 202 LEU A C 1
ATOM 1626 O O . LEU A 1 202 ? -17.424 -11.838 17.726 1.00 94.38 202 LEU A O 1
ATOM 1630 N N . ILE A 1 203 ? -15.922 -10.294 17.084 1.00 93.06 203 ILE A N 1
ATOM 1631 C CA . ILE A 1 203 ? -15.539 -10.968 15.850 1.00 93.06 203 ILE A CA 1
ATOM 1632 C C . ILE A 1 203 ? -14.591 -12.118 16.212 1.00 93.06 203 ILE A C 1
ATOM 1634 O O . ILE A 1 203 ? -13.561 -11.889 16.855 1.00 93.06 203 ILE A O 1
ATOM 1638 N N . PRO A 1 204 ? -14.903 -13.367 15.822 1.00 94.00 204 PRO A N 1
ATOM 1639 C CA . PRO A 1 204 ? -14.014 -14.490 16.076 1.00 94.00 204 PRO A CA 1
ATOM 1640 C C . PRO A 1 204 ? -12.656 -14.300 15.396 1.00 94.00 204 PRO A C 1
ATOM 1642 O O . PRO A 1 204 ? -12.583 -13.916 14.229 1.00 94.00 204 PRO A O 1
ATOM 1645 N N . GLU A 1 205 ? -11.579 -14.676 16.086 1.00 90.69 205 GLU A N 1
ATOM 1646 C CA . GLU A 1 205 ? -10.208 -14.592 15.557 1.00 90.69 205 GLU A CA 1
ATOM 1647 C C . GLU A 1 205 ? -10.043 -15.332 14.218 1.00 90.69 205 GLU A C 1
ATOM 1649 O O . GLU A 1 205 ? -9.282 -14.896 13.361 1.00 90.69 205 GLU A O 1
ATOM 1654 N N . SER A 1 206 ? -10.786 -16.421 13.993 1.00 91.88 206 SER A N 1
ATOM 1655 C CA . SER A 1 206 ? -10.771 -17.136 12.711 1.00 91.88 206 SER A CA 1
ATOM 1656 C C . SER A 1 206 ? -11.225 -16.258 11.541 1.00 91.88 206 SER A C 1
ATOM 1658 O O . SER A 1 206 ? -10.618 -16.315 10.478 1.00 91.88 206 SER A O 1
ATOM 1660 N N . VAL A 1 207 ? -12.245 -15.419 11.748 1.00 91.44 207 VAL A N 1
ATOM 1661 C CA . VAL A 1 207 ? -12.754 -14.493 10.725 1.00 91.44 207 VAL A CA 1
ATOM 1662 C C . VAL A 1 207 ? -11.712 -13.412 10.442 1.00 91.44 207 VAL A C 1
ATOM 1664 O O . VAL A 1 207 ? -11.373 -13.171 9.289 1.00 91.44 207 VAL A O 1
ATOM 1667 N N . LEU A 1 208 ? -11.108 -12.837 11.487 1.00 89.50 208 LEU A N 1
ATOM 1668 C CA . LEU A 1 208 ? -10.046 -11.832 11.342 1.00 89.50 208 LEU A CA 1
ATOM 1669 C C . LEU A 1 208 ? -8.811 -12.380 10.612 1.00 89.50 208 LEU A C 1
ATOM 1671 O O . LEU A 1 208 ? -8.145 -11.662 9.866 1.00 89.50 208 LEU A O 1
ATOM 1675 N N . GLN A 1 209 ? -8.474 -13.653 10.828 1.00 90.44 209 GLN A N 1
ATOM 1676 C CA . GLN A 1 209 ? -7.370 -14.307 10.125 1.00 90.44 209 GLN A CA 1
ATOM 1677 C C . GLN A 1 209 ? -7.677 -14.532 8.647 1.00 90.44 209 GLN A C 1
ATOM 1679 O O . GLN A 1 209 ? -6.788 -14.347 7.815 1.00 90.44 209 GLN A O 1
ATOM 1684 N N . GLU A 1 210 ? -8.911 -14.911 8.318 1.00 90.06 210 GLU A N 1
ATOM 1685 C CA . GLU A 1 210 ? -9.364 -15.040 6.933 1.00 90.06 210 GLU A CA 1
ATOM 1686 C C . GLU A 1 210 ? -9.338 -13.689 6.212 1.00 90.06 210 GLU A C 1
ATOM 1688 O O . GLU A 1 210 ? -8.755 -13.603 5.134 1.00 90.06 210 GLU A O 1
ATOM 1693 N N . GLU A 1 211 ? -9.855 -12.626 6.834 1.00 88.38 211 GLU A N 1
ATOM 1694 C CA . GLU A 1 211 ? -9.795 -11.258 6.298 1.00 88.38 211 GLU A CA 1
ATOM 1695 C C . GLU A 1 211 ? -8.352 -10.790 6.086 1.00 88.38 211 GLU A C 1
ATOM 1697 O O . GLU A 1 211 ? -7.999 -10.304 5.012 1.00 88.38 211 GLU A O 1
ATOM 1702 N N . ARG A 1 212 ? -7.474 -10.992 7.079 1.00 88.06 212 ARG A N 1
ATOM 1703 C CA . ARG A 1 212 ? -6.052 -10.636 6.958 1.00 88.06 212 ARG A CA 1
ATOM 1704 C C . ARG A 1 212 ? -5.389 -11.398 5.819 1.00 88.06 212 ARG A C 1
ATOM 1706 O O . ARG A 1 212 ? -4.577 -10.833 5.092 1.00 88.06 212 ARG A O 1
ATOM 1713 N N . LYS A 1 213 ? -5.704 -12.685 5.668 1.00 91.06 213 LYS A N 1
ATOM 1714 C CA . LYS A 1 213 ? -5.169 -13.500 4.579 1.00 91.06 213 LYS A CA 1
ATOM 1715 C C . LYS A 1 213 ? -5.674 -13.002 3.226 1.00 91.06 213 LYS A C 1
ATOM 1717 O O . LYS A 1 213 ? -4.859 -12.850 2.325 1.00 91.06 213 LYS A O 1
ATOM 1722 N N . ALA A 1 214 ? -6.968 -12.713 3.108 1.00 88.50 214 ALA A N 1
ATOM 1723 C CA . ALA A 1 214 ? -7.560 -12.162 1.895 1.00 88.50 214 ALA A CA 1
ATOM 1724 C C . ALA A 1 214 ? -6.908 -10.827 1.511 1.00 88.50 214 ALA A C 1
ATOM 1726 O O . ALA A 1 214 ? -6.468 -10.680 0.378 1.00 88.50 214 ALA A O 1
ATOM 1727 N N . SER A 1 215 ? -6.736 -9.913 2.470 1.00 84.75 215 SER A N 1
ATOM 1728 C CA . SER A 1 215 ? -6.047 -8.632 2.267 1.00 84.75 215 SER A CA 1
ATOM 1729 C C . SER A 1 215 ? -4.590 -8.820 1.820 1.00 84.75 215 SER A C 1
ATOM 1731 O O . SER A 1 215 ? -4.141 -8.196 0.861 1.00 84.75 215 SER A O 1
ATOM 1733 N N . VAL A 1 216 ? -3.848 -9.740 2.448 1.00 88.81 216 VAL A N 1
ATOM 1734 C CA . VAL A 1 216 ? -2.466 -10.057 2.048 1.00 88.81 216 VAL A CA 1
ATOM 1735 C C . VAL A 1 216 ? -2.405 -10.658 0.642 1.00 88.81 216 VAL A C 1
ATOM 1737 O O . VAL A 1 216 ? -1.492 -10.336 -0.119 1.00 88.81 216 VAL A O 1
ATOM 1740 N N . ASP A 1 217 ? -3.334 -11.544 0.293 1.00 90.44 217 ASP A N 1
ATOM 1741 C CA . ASP A 1 217 ? -3.383 -12.179 -1.024 1.00 90.44 217 ASP A CA 1
ATOM 1742 C C . ASP A 1 217 ? -3.795 -11.168 -2.112 1.00 90.44 217 ASP A C 1
ATOM 1744 O O . ASP A 1 217 ? -3.184 -11.159 -3.182 1.00 90.44 217 ASP A O 1
ATOM 1748 N N . ALA A 1 218 ? -4.737 -10.264 -1.820 1.00 87.38 218 ALA A N 1
ATOM 1749 C CA . ALA A 1 218 ? -5.120 -9.151 -2.690 1.00 87.38 218 ALA A CA 1
ATOM 1750 C C . ALA A 1 218 ? -3.947 -8.188 -2.922 1.00 87.38 218 ALA A C 1
ATOM 1752 O O . ALA A 1 218 ? -3.597 -7.898 -4.067 1.00 87.38 218 ALA A O 1
ATOM 1753 N N . TRP A 1 219 ? -3.248 -7.784 -1.855 1.00 86.06 219 TRP A N 1
ATOM 1754 C CA . TRP A 1 219 ? -2.054 -6.944 -1.962 1.00 86.06 219 TRP A CA 1
ATOM 1755 C C . TRP A 1 219 ? -0.963 -7.604 -2.815 1.00 86.06 219 TRP A C 1
ATOM 1757 O O . TRP A 1 219 ? -0.409 -6.968 -3.708 1.00 86.06 219 TRP A O 1
ATOM 1767 N N . LYS A 1 220 ? -0.694 -8.902 -2.610 1.00 91.81 220 LYS A N 1
ATOM 1768 C CA . LYS A 1 220 ? 0.264 -9.654 -3.441 1.00 91.81 220 LYS A CA 1
ATOM 1769 C C . LYS A 1 220 ? -0.169 -9.729 -4.901 1.00 91.81 220 LYS A C 1
ATOM 1771 O O . LYS A 1 220 ? 0.679 -9.640 -5.782 1.00 91.81 220 LYS A O 1
ATOM 1776 N N . ALA A 1 221 ? -1.460 -9.921 -5.166 1.00 89.62 221 ALA A N 1
ATOM 1777 C CA . ALA A 1 221 ? -1.983 -9.953 -6.526 1.00 89.62 221 ALA A CA 1
ATOM 1778 C C . ALA A 1 221 ? -1.830 -8.588 -7.214 1.00 89.62 221 ALA A C 1
ATOM 1780 O O . ALA A 1 221 ? -1.424 -8.540 -8.375 1.00 89.62 221 ALA A O 1
ATOM 1781 N N . LYS A 1 222 ? -2.083 -7.489 -6.492 1.00 87.94 222 LYS A N 1
ATOM 1782 C CA . LYS A 1 222 ? -1.883 -6.117 -6.978 1.00 87.94 222 LYS A CA 1
ATOM 1783 C C . LYS A 1 222 ? -0.406 -5.818 -7.247 1.00 87.94 222 LYS A C 1
ATOM 1785 O O . LYS A 1 222 ? -0.081 -5.308 -8.316 1.00 87.94 222 LYS A O 1
ATOM 1790 N N . ASP A 1 223 ? 0.483 -6.198 -6.332 1.00 90.62 223 ASP A N 1
ATOM 1791 C CA . ASP A 1 223 ? 1.937 -6.073 -6.494 1.00 90.62 223 ASP A CA 1
ATOM 1792 C C . ASP A 1 223 ? 2.442 -6.874 -7.709 1.00 90.62 223 ASP A C 1
ATOM 1794 O O . ASP A 1 223 ? 3.188 -6.360 -8.543 1.00 90.62 223 ASP A O 1
ATOM 1798 N N . GLU A 1 224 ? 1.973 -8.112 -7.884 1.00 94.31 224 GLU A N 1
ATOM 1799 C CA . GLU A 1 224 ? 2.343 -8.928 -9.042 1.00 94.31 224 GLU A CA 1
ATOM 1800 C C . GLU A 1 224 ? 1.784 -8.353 -10.353 1.00 94.31 224 GLU A C 1
ATOM 1802 O O . GLU A 1 224 ? 2.520 -8.247 -11.333 1.00 94.31 224 GLU A O 1
ATOM 1807 N N . LYS A 1 225 ? 0.520 -7.907 -10.378 1.00 92.69 225 LYS A N 1
ATOM 1808 C CA . LYS A 1 225 ? -0.086 -7.202 -11.526 1.00 92.69 225 LYS A CA 1
ATOM 1809 C C . LYS A 1 225 ? 0.759 -5.983 -11.909 1.00 92.69 225 LYS A C 1
ATOM 1811 O O . LYS A 1 225 ? 1.141 -5.851 -13.071 1.00 92.69 225 LYS A O 1
ATOM 1816 N N . HIS A 1 226 ? 1.144 -5.166 -10.929 1.00 90.12 226 HIS A N 1
ATOM 1817 C CA . HIS A 1 226 ? 1.987 -3.992 -11.137 1.00 90.12 226 HIS A CA 1
ATOM 1818 C C . HIS A 1 226 ? 3.357 -4.354 -11.738 1.00 90.12 226 HIS A C 1
ATOM 1820 O O . HIS A 1 226 ? 3.774 -3.765 -12.739 1.00 90.12 226 HIS A O 1
ATOM 1826 N N . LYS A 1 227 ? 4.036 -5.383 -11.210 1.00 94.69 227 LYS A N 1
ATOM 1827 C CA . LYS A 1 227 ? 5.299 -5.891 -11.782 1.00 94.69 227 LYS A CA 1
ATOM 1828 C C . LYS A 1 227 ? 5.127 -6.375 -13.219 1.00 94.69 227 LYS A C 1
ATOM 1830 O O . LYS A 1 227 ? 5.952 -6.054 -14.078 1.00 94.69 227 LYS A O 1
ATOM 1835 N N . GLN A 1 228 ? 4.059 -7.115 -13.512 1.00 95.88 228 GLN A N 1
ATOM 1836 C CA . GLN A 1 228 ? 3.776 -7.582 -14.869 1.00 95.88 228 GLN A CA 1
ATOM 1837 C C . GLN A 1 228 ? 3.518 -6.416 -15.830 1.00 95.88 228 GLN A C 1
ATOM 1839 O O . GLN A 1 228 ? 4.006 -6.433 -16.963 1.00 95.88 228 GLN A O 1
ATOM 1844 N N . ASP A 1 229 ? 2.832 -5.365 -15.384 1.00 93.31 229 ASP A N 1
ATOM 1845 C CA . ASP A 1 229 ? 2.599 -4.172 -16.196 1.00 93.31 229 ASP A CA 1
ATOM 1846 C C . ASP A 1 229 ? 3.886 -3.367 -16.448 1.00 93.31 229 ASP A C 1
ATOM 1848 O O . ASP A 1 229 ? 4.095 -2.881 -17.570 1.00 93.31 229 ASP A O 1
ATOM 1852 N N . ILE A 1 230 ? 4.807 -3.304 -15.478 1.00 94.06 230 ILE A N 1
ATOM 1853 C CA . ILE A 1 230 ? 6.165 -2.775 -15.687 1.00 94.06 230 ILE A CA 1
ATOM 1854 C C . ILE A 1 230 ? 6.917 -3.628 -16.716 1.00 94.06 230 ILE A C 1
ATOM 1856 O O . ILE A 1 230 ? 7.487 -3.092 -17.669 1.00 94.06 230 ILE A O 1
ATOM 1860 N N . LEU A 1 231 ? 6.910 -4.958 -16.579 1.00 95.69 231 LEU A N 1
ATOM 1861 C CA . LEU A 1 231 ? 7.595 -5.880 -17.497 1.00 95.69 231 LEU A CA 1
ATOM 1862 C C . LEU A 1 231 ? 7.023 -5.839 -18.920 1.00 95.69 231 LEU A C 1
ATOM 1864 O O . LEU A 1 231 ? 7.770 -6.023 -19.891 1.00 95.69 231 LEU A O 1
ATOM 1868 N N . ALA A 1 232 ? 5.725 -5.574 -19.053 1.00 94.38 232 ALA A N 1
ATOM 1869 C CA . ALA A 1 232 ? 5.040 -5.364 -20.323 1.00 94.38 232 ALA A CA 1
ATOM 1870 C C . ALA A 1 232 ? 5.296 -3.967 -20.922 1.00 94.38 232 ALA A C 1
ATOM 1872 O O . ALA A 1 232 ? 4.956 -3.729 -22.083 1.00 94.38 232 ALA A O 1
ATOM 1873 N N . GLY A 1 233 ? 5.897 -3.049 -20.156 1.00 90.25 233 GLY A N 1
ATOM 1874 C CA . GLY A 1 233 ? 6.138 -1.665 -20.565 1.00 90.25 233 GLY A CA 1
ATOM 1875 C C . GLY A 1 233 ? 4.860 -0.828 -20.630 1.00 90.25 233 GLY A C 1
ATOM 1876 O O . GLY A 1 233 ? 4.819 0.161 -21.362 1.00 90.25 233 GLY A O 1
ATOM 1877 N N . ARG A 1 234 ? 3.808 -1.248 -19.915 1.00 89.88 234 ARG A N 1
ATOM 1878 C CA . ARG A 1 234 ? 2.552 -0.501 -19.758 1.00 89.88 234 ARG A CA 1
ATOM 1879 C C . ARG A 1 234 ? 2.675 0.571 -18.686 1.00 89.88 234 ARG A C 1
ATOM 1881 O O . ARG A 1 234 ? 2.100 1.638 -18.858 1.00 89.88 234 ARG A O 1
ATOM 1888 N N . VAL A 1 235 ? 3.454 0.301 -17.640 1.00 89.56 235 VAL A N 1
ATOM 1889 C CA . VAL A 1 235 ? 3.733 1.232 -16.543 1.00 89.56 235 VAL A CA 1
ATOM 1890 C C . VAL A 1 235 ? 5.202 1.651 -16.590 1.00 89.56 235 VAL A C 1
ATOM 1892 O O . VAL A 1 235 ? 6.102 0.828 -16.761 1.00 89.56 235 VAL A O 1
ATOM 1895 N N . SER A 1 236 ? 5.440 2.957 -16.494 1.00 90.31 236 SER A N 1
ATOM 1896 C CA . SER A 1 236 ? 6.760 3.584 -16.393 1.00 90.31 236 SER A CA 1
ATOM 1897 C C . SER A 1 236 ? 6.594 5.026 -15.914 1.00 90.31 236 SER A C 1
ATOM 1899 O O . SER A 1 236 ? 5.482 5.548 -15.948 1.00 90.31 236 SER A O 1
ATOM 1901 N N . VAL A 1 237 ? 7.684 5.720 -15.577 1.00 89.50 237 VAL A N 1
ATOM 1902 C CA . VAL A 1 237 ? 7.630 7.157 -15.230 1.00 89.50 237 VAL A CA 1
ATOM 1903 C C . VAL A 1 237 ? 7.015 8.040 -16.324 1.00 89.50 237 VAL A C 1
ATOM 1905 O O . VAL A 1 237 ? 6.542 9.127 -16.027 1.00 89.50 237 VAL A O 1
ATOM 1908 N N . ARG A 1 238 ? 6.955 7.572 -17.584 1.00 86.06 238 ARG A N 1
ATOM 1909 C CA . ARG A 1 238 ? 6.260 8.269 -18.689 1.00 86.06 238 ARG A CA 1
ATOM 1910 C C . ARG A 1 238 ? 4.740 8.306 -18.497 1.00 86.06 238 ARG A C 1
ATOM 1912 O O . ARG A 1 238 ? 4.061 9.107 -19.130 1.00 86.06 238 ARG A O 1
ATOM 1919 N N . ASN A 1 239 ? 4.220 7.379 -17.699 1.00 83.44 239 ASN A N 1
ATOM 1920 C CA . ASN A 1 239 ? 2.801 7.143 -17.470 1.00 83.44 239 ASN A CA 1
ATOM 1921 C C . ASN A 1 239 ? 2.337 7.722 -16.128 1.00 83.44 239 ASN A C 1
ATOM 1923 O O . ASN A 1 239 ? 1.135 7.891 -15.943 1.00 83.44 239 ASN A O 1
ATOM 1927 N N . THR A 1 240 ? 3.265 8.026 -15.217 1.00 82.19 240 THR A N 1
ATOM 1928 C CA . THR A 1 240 ? 2.968 8.645 -13.925 1.00 82.19 240 THR A CA 1
ATOM 1929 C C . THR A 1 240 ? 2.440 10.059 -14.145 1.00 82.19 240 THR A C 1
ATOM 1931 O O . THR A 1 240 ? 3.169 10.949 -14.586 1.00 82.19 240 THR A O 1
ATOM 1934 N N . LYS A 1 241 ? 1.150 10.264 -13.877 1.00 79.44 241 LYS A N 1
ATOM 1935 C CA . LYS A 1 241 ? 0.491 11.566 -14.017 1.00 79.44 241 LYS A CA 1
ATOM 1936 C C . LYS A 1 241 ? 0.584 12.327 -12.707 1.00 79.44 241 LYS A C 1
ATOM 1938 O O . LYS A 1 241 ? 0.394 11.736 -11.663 1.00 79.44 241 LYS A O 1
ATOM 1943 N N . MET A 1 242 ? 0.806 13.632 -12.768 1.00 81.50 242 MET A N 1
ATOM 1944 C CA . MET A 1 242 ? 0.626 14.514 -11.614 1.00 81.50 242 MET A CA 1
ATOM 1945 C C . MET A 1 242 ? -0.853 14.515 -11.174 1.00 81.50 242 MET A C 1
ATOM 1947 O O . MET A 1 242 ? -1.718 14.423 -12.056 1.00 81.50 242 MET A O 1
ATOM 1951 N N . PRO A 1 243 ? -1.170 14.666 -9.874 1.00 82.44 243 PRO A N 1
ATOM 1952 C CA . PRO A 1 243 ? -2.542 14.901 -9.443 1.00 82.44 243 PRO A CA 1
ATOM 1953 C C . PRO A 1 243 ? -3.123 16.159 -10.082 1.00 82.44 243 PRO A C 1
ATOM 1955 O O . PRO A 1 243 ? -2.422 17.135 -10.367 1.00 82.44 243 PRO A O 1
ATOM 1958 N N . ASP A 1 244 ? -4.437 16.145 -10.270 1.00 82.62 244 ASP A N 1
ATOM 1959 C CA . ASP A 1 244 ? -5.186 17.330 -10.661 1.00 82.62 244 ASP A CA 1
ATOM 1960 C C . ASP A 1 244 ? -5.322 18.264 -9.452 1.00 82.62 244 ASP A C 1
ATOM 1962 O O . ASP A 1 244 ? -6.197 18.068 -8.611 1.00 82.62 244 ASP A O 1
ATOM 1966 N N . LEU A 1 245 ? -4.455 19.282 -9.369 1.00 83.00 245 LEU A N 1
ATOM 1967 C CA . LEU A 1 245 ? -4.415 20.222 -8.240 1.00 83.00 245 LEU A CA 1
ATOM 1968 C C . LEU A 1 245 ? -5.740 20.959 -8.005 1.00 83.00 245 LEU A C 1
ATOM 1970 O O . LEU A 1 245 ? -5.981 21.424 -6.899 1.00 83.00 245 LEU A O 1
ATOM 1974 N N . LEU A 1 246 ? -6.616 21.059 -9.012 1.00 82.44 246 LEU A N 1
ATOM 1975 C CA . LEU A 1 246 ? -7.943 21.665 -8.847 1.00 82.44 246 LEU A CA 1
ATOM 1976 C C . LEU A 1 246 ? -8.887 20.810 -7.991 1.00 82.44 246 LEU A C 1
ATOM 1978 O O . LEU A 1 246 ? -9.898 21.319 -7.512 1.00 82.44 246 LEU A O 1
ATOM 1982 N N . LYS A 1 247 ? -8.582 19.518 -7.842 1.00 82.44 247 LYS A N 1
ATOM 1983 C CA . LYS A 1 247 ? -9.322 18.570 -7.002 1.00 82.44 247 LYS A CA 1
ATOM 1984 C C . LYS A 1 247 ? -8.664 18.354 -5.643 1.00 82.44 247 LYS A C 1
ATOM 1986 O O . LYS A 1 247 ? -9.230 17.638 -4.827 1.00 82.44 247 LYS A O 1
ATOM 1991 N N . CYS A 1 248 ? -7.485 18.930 -5.430 1.00 84.44 248 CYS A N 1
ATOM 1992 C CA . CYS A 1 248 ? -6.778 18.841 -4.166 1.00 84.44 248 CYS A CA 1
ATOM 1993 C C . CYS A 1 248 ? -7.267 19.927 -3.211 1.00 84.44 248 CYS A C 1
ATOM 1995 O O . CYS A 1 248 ? -7.616 21.038 -3.621 1.00 84.44 248 CYS A O 1
ATOM 1997 N N . GLU A 1 249 ? -7.262 19.611 -1.928 1.00 85.50 249 GLU A N 1
ATOM 1998 C CA . GLU A 1 249 ? -7.572 20.551 -0.866 1.00 85.50 249 GLU A CA 1
ATOM 1999 C C . GLU A 1 249 ? -6.287 21.252 -0.431 1.00 85.50 249 GLU A C 1
ATOM 2001 O O . GLU A 1 249 ? -5.207 20.659 -0.408 1.00 85.50 249 GLU A O 1
ATOM 2006 N N . LYS A 1 250 ? -6.376 22.545 -0.114 1.00 83.19 250 LYS A N 1
ATOM 2007 C CA . LYS A 1 250 ? -5.243 23.232 0.495 1.00 83.19 250 LYS A CA 1
ATOM 2008 C C . LYS A 1 250 ? -5.261 22.924 1.986 1.00 83.19 250 LYS A C 1
ATOM 2010 O O . LYS A 1 250 ? -6.234 23.259 2.656 1.00 83.19 250 LYS A O 1
ATOM 2015 N N . MET A 1 251 ? -4.192 22.320 2.489 1.00 78.12 251 MET A N 1
ATOM 2016 C CA . MET A 1 251 ? -4.014 22.094 3.914 1.00 78.12 251 MET A CA 1
ATOM 2017 C C . MET A 1 251 ? -3.976 23.454 4.612 1.00 78.12 251 MET A C 1
ATOM 2019 O O . MET A 1 251 ? -3.089 24.273 4.365 1.00 78.12 251 MET A O 1
ATOM 2023 N N . GLU A 1 252 ? -4.969 23.726 5.456 1.00 72.00 252 GLU A N 1
ATOM 2024 C CA . GLU A 1 252 ? -4.891 24.867 6.360 1.00 72.00 252 GLU A CA 1
ATOM 2025 C C . GLU A 1 252 ? -3.781 24.583 7.381 1.00 72.00 252 GLU A C 1
ATOM 2027 O O . GLU A 1 252 ? -3.694 23.458 7.890 1.00 72.00 252 GLU A O 1
ATOM 2032 N N . PRO A 1 253 ? -2.905 25.558 7.685 1.00 61.41 253 PRO A N 1
ATOM 2033 C CA . PRO A 1 253 ? -1.931 25.367 8.743 1.00 61.41 253 PRO A CA 1
ATOM 2034 C C . PRO A 1 253 ? -2.696 25.036 10.028 1.00 61.41 253 PRO A C 1
ATOM 2036 O O . PRO A 1 253 ? -3.684 25.717 10.326 1.00 61.41 253 PRO A O 1
ATOM 2039 N N . PRO A 1 254 ? -2.277 24.012 10.791 1.00 55.38 254 PRO A N 1
ATOM 2040 C CA . PRO A 1 254 ? -2.907 23.725 12.065 1.00 55.38 254 PRO A CA 1
ATOM 2041 C C . PRO A 1 254 ? -2.867 25.000 12.905 1.00 55.38 254 PRO A C 1
ATOM 2043 O O . PRO A 1 254 ? -1.796 25.558 13.159 1.00 55.38 254 PRO A O 1
ATOM 2046 N N . ILE A 1 255 ? -4.046 25.478 13.301 1.00 52.16 255 ILE A N 1
ATOM 2047 C CA . ILE A 1 255 ? -4.164 26.488 14.344 1.00 52.16 255 ILE A CA 1
ATOM 2048 C C . ILE A 1 255 ? -3.680 25.783 15.607 1.00 52.16 255 ILE A C 1
ATOM 2050 O O . ILE A 1 255 ? -4.415 25.030 16.243 1.00 52.16 255 ILE A O 1
ATOM 2054 N N . PHE A 1 256 ? -2.396 25.939 15.916 1.00 50.03 256 PHE A N 1
ATOM 2055 C CA . PHE A 1 256 ? -1.923 25.673 17.257 1.00 50.03 256 PHE A CA 1
ATOM 2056 C C . PHE A 1 256 ? -2.556 26.762 18.114 1.00 50.03 256 PHE A C 1
ATOM 2058 O O . PHE A 1 256 ? -2.190 27.933 18.012 1.00 50.03 256 PHE A O 1
ATOM 2065 N N . ASP A 1 257 ? -3.577 26.393 18.883 1.00 56.66 257 ASP A N 1
ATOM 2066 C CA . ASP A 1 257 ? -4.052 27.240 19.963 1.00 56.66 257 ASP A CA 1
ATOM 2067 C C . ASP A 1 257 ? -2.874 27.400 20.934 1.00 56.66 257 ASP A C 1
ATOM 2069 O O . ASP A 1 257 ? -2.607 26.530 21.765 1.00 56.66 257 ASP A O 1
ATOM 2073 N N . ASP A 1 258 ? -2.132 28.500 20.794 1.00 50.81 258 ASP A N 1
ATOM 2074 C CA . ASP A 1 258 ? -1.049 28.927 21.689 1.00 50.81 258 ASP A CA 1
ATOM 2075 C C . ASP A 1 258 ? -1.608 29.381 23.062 1.00 50.81 258 ASP A C 1
ATOM 2077 O O . ASP A 1 258 ? -1.169 30.375 23.642 1.00 50.81 258 ASP A O 1
ATOM 2081 N N . GLU A 1 259 ? -2.602 28.671 23.602 1.00 50.47 259 GLU A N 1
ATOM 2082 C CA . GLU A 1 259 ? -3.072 28.819 24.979 1.00 50.47 259 GLU A CA 1
ATOM 2083 C C . GLU A 1 259 ? -2.546 27.665 25.842 1.00 50.47 259 GLU A C 1
ATOM 2085 O O . GLU A 1 259 ? -3.293 26.766 26.223 1.00 50.47 259 GLU A O 1
ATOM 2090 N N . TYR A 1 260 ? -1.254 27.718 26.185 1.00 47.72 260 TYR A N 1
ATOM 2091 C CA . TYR A 1 260 ? -0.709 27.101 27.404 1.00 47.72 260 TYR A CA 1
ATOM 2092 C C . TYR A 1 260 ? 0.445 27.915 27.995 1.00 47.72 260 TYR A C 1
ATOM 2094 O O . TYR A 1 260 ? 1.429 28.188 27.272 1.00 47.72 260 TYR A O 1
#

Foldseek 3Di:
DDDDDDDDDDDDDDDDDDDDDDDDDDDDDPDPQVDPPPVQADDDPLLPDDPVRNVVCLVVVCVVQPLVRLLVVQVVQVVRRVVSLVVVCVVQQWAQDPQQVDDPPDPPCPVCQDWQAAPVGWIFGDRVVVDPPVLNVVSNVLRVQLVVVVVVVVVVVVVVVVVVVVPDPDDDDPDDDDPDDDDPPDPPPSHDDDDPVRCVRTDDPVVVVVVVVVVVVVVVVVVVVVSVCSSVVVDGSSPRDRRPRVSIDRRDDPPPPPPD

Sequence (260 aa):
MLTSAATFSLLASMAAAAAVQTPQQLLVQDATIPTINQTTFRKFAIEDMSDAKFRLHHHAAKTLLGEDSYLLLRTAELDARENDIWQYLWENEWDCGDWYSGDGDEDEDDHYTPKVYMSDGRVFDADPKSVPQQVIDALEKLSESEWKVRRELQNERYCNANVNHTNDASDEHFGKSSKTDAKPVSEPKWKAEVPEQYLQYLIPESVLQEERKASVDAWKAKDEKHKQDILAGRVSVRNTKMPDLLKCEKMEPPIFDDEY

Secondary structure (DSSP, 8-state):
---------------PPPP------PPP---------GGGSPPPTTTTS-HHHHHHHHHHHHHHH-HHHHHHHHHHHHHHHHHHHHHHHHHTTEE--SGGG--SS---------EEEPTTS-EEE--TTTS-HHHHHHHHHHHHHHHHHHHHHHHHHHHHHHHHHTS------------------PPPTT-----GGGGGGBPPHHHHHHHHHHHHHHHHHHHHHHHHHHHTTSSSTTT-PPP-GGGSEE-PPP------